Protein AF-A0AAE1JBN9-F1 (afdb_monomer)

Sequence (238 aa):
MAGLIKVILNHGENEHNPLTLSDDQILDQIYTTHVHSDTKFDVAPLFSLVENILNRSTHIADNAVQGHTGSPEHVVDKIPANYSSPLCTLKQISSEMSCKPPGEHIAHKTTLSILNKLSSYNWDAKAVLTLSAFALDYGEFWLLAQLQNQPLEPIANSLAILKRVPKLTKPQALRKHRQALVEINNLIKATLQVIEVIFEVESLSSYDTKDVPALVPALEQIPVDVYWSIITIYVARH

Radius of gyration: 20.33 Å; Cα contacts (8 Å, |Δi|>4): 207; chains: 1; bounding box: 49×62×54 Å

Secondary structure (DSSP, 8-state):
-HHHHHHHHTTS-----GGGS-HHHHHHHHHTT----S-----HHHHHHHHHHHHHHHHHHHHHHHT--PPPP-------TT----HHHHHHHHHHHSSPPP-HHHHHHHHHHHHHHTTTS-HHHHHHHHHHHHHHHHHHHHHHHHHTTSS--HHHHHHHHHTTHHHHHSHHHHHHTHHHHHHHHHHHHHHHHHHHHHHHHHHGGGS-TTT-TTHHHHHHHHHHHHHHHHHHHHHHH-

Organism: NCBI:txid499986

Solvent-accessible surface area (backbone atoms only — not comparable to full-atom values): 13764 Å² total; per-residue (Å²): 113,77,68,59,53,53,56,61,58,60,71,74,61,75,69,58,44,57,91,77,53,52,70,69,62,48,44,61,56,55,54,75,34,56,42,95,53,91,68,82,75,84,46,65,71,56,45,57,52,36,51,55,38,46,57,54,25,44,49,50,50,51,22,67,65,71,73,50,85,78,76,79,81,87,73,84,80,90,68,67,95,81,73,76,77,66,57,70,61,28,52,54,49,40,56,64,69,47,96,66,76,91,52,58,42,50,40,40,53,44,36,55,54,48,44,43,76,36,14,58,48,57,59,56,45,44,38,48,48,52,51,38,28,50,34,55,57,54,28,52,50,39,50,41,55,58,48,71,81,48,100,78,53,76,64,55,54,53,52,26,57,76,71,40,36,68,73,55,66,33,71,70,42,33,64,75,43,38,68,60,53,53,52,42,44,51,50,52,53,51,47,53,52,52,50,50,50,47,46,53,54,59,70,51,68,82,56,64,50,86,83,41,63,72,51,53,66,54,63,70,44,44,63,53,54,33,51,54,45,44,34,49,54,53,57,68,73,110

Structure (mmCIF, N/CA/C/O backbone):
data_AF-A0AAE1JBN9-F1
#
_entry.id   AF-A0AAE1JBN9-F1
#
loop_
_atom_site.group_PDB
_atom_site.id
_atom_site.type_symbol
_atom_site.label_atom_id
_atom_site.label_alt_id
_atom_site.label_comp_id
_atom_site.label_asym_id
_atom_site.label_entity_id
_atom_site.label_seq_id
_atom_site.pdbx_PDB_ins_code
_atom_site.Cartn_x
_atom_site.Cartn_y
_atom_site.Cartn_z
_atom_site.occupancy
_atom_site.B_iso_or_equiv
_atom_site.auth_seq_id
_atom_site.auth_comp_id
_atom_site.auth_asym_id
_atom_site.auth_atom_id
_atom_site.pdbx_PDB_model_num
ATOM 1 N N . MET A 1 1 ? -3.965 43.730 -19.198 1.00 43.97 1 MET A N 1
ATOM 2 C CA . MET A 1 1 ? -3.164 43.119 -18.111 1.00 43.97 1 MET A CA 1
ATOM 3 C C . MET A 1 1 ? -3.905 42.004 -17.370 1.00 43.97 1 MET A C 1
ATOM 5 O O . MET A 1 1 ? -3.334 40.934 -17.252 1.00 43.97 1 MET A O 1
ATOM 9 N N . ALA A 1 2 ? -5.174 42.162 -16.965 1.00 39.69 2 ALA A N 1
ATOM 10 C CA . ALA A 1 2 ? -5.921 41.088 -16.281 1.00 39.69 2 ALA A CA 1
ATOM 11 C C . ALA A 1 2 ? -6.243 39.848 -17.155 1.00 39.69 2 ALA A C 1
ATOM 13 O O . ALA A 1 2 ? -6.294 38.734 -16.646 1.00 39.69 2 ALA A O 1
ATOM 14 N N . GLY A 1 3 ? -6.405 40.012 -18.476 1.00 42.50 3 GLY A N 1
ATOM 15 C CA . GLY A 1 3 ? -6.668 38.891 -19.396 1.00 42.50 3 GLY A CA 1
ATOM 16 C C . GLY A 1 3 ? -5.449 38.010 -19.707 1.00 42.50 3 GLY A C 1
ATOM 17 O O . GLY A 1 3 ? -5.604 36.815 -19.915 1.00 42.50 3 GLY A O 1
ATOM 18 N N . LEU A 1 4 ? -4.234 38.572 -19.671 1.00 38.19 4 LEU A N 1
ATOM 19 C CA . LEU A 1 4 ? -2.982 37.838 -19.923 1.00 38.19 4 LEU A CA 1
ATOM 20 C C . LEU A 1 4 ? -2.547 37.000 -18.714 1.00 38.19 4 LEU A C 1
ATOM 22 O O . LEU A 1 4 ? -2.021 35.908 -18.887 1.00 38.19 4 LEU A O 1
ATOM 26 N N . ILE A 1 5 ? -2.851 37.455 -17.494 1.00 41.88 5 ILE A N 1
ATOM 27 C CA . ILE A 1 5 ? -2.618 36.673 -16.271 1.00 41.88 5 ILE A CA 1
ATOM 28 C C . ILE A 1 5 ? -3.539 35.444 -16.231 1.00 41.88 5 ILE A C 1
ATOM 30 O O . ILE A 1 5 ? -3.114 34.383 -15.794 1.00 41.88 5 ILE A O 1
ATOM 34 N N . LYS A 1 6 ? -4.763 35.539 -16.768 1.00 41.22 6 LYS A N 1
ATOM 35 C CA . LYS A 1 6 ? -5.683 34.395 -16.845 1.00 41.22 6 LYS A CA 1
ATOM 36 C C . LYS A 1 6 ? -5.234 33.337 -17.862 1.00 41.22 6 LYS A C 1
ATOM 38 O O . LYS A 1 6 ? -5.442 32.158 -17.630 1.00 41.22 6 LYS A O 1
ATOM 43 N N . VAL A 1 7 ? -4.567 33.737 -18.948 1.00 36.44 7 VAL A N 1
ATOM 44 C CA . VAL A 1 7 ? -3.997 32.797 -19.935 1.00 36.44 7 VAL A CA 1
ATOM 45 C C . VAL A 1 7 ? -2.721 32.127 -19.407 1.00 36.44 7 VAL A C 1
ATOM 47 O O . VAL A 1 7 ? -2.504 30.952 -19.676 1.00 36.44 7 VAL A O 1
ATOM 50 N N . ILE A 1 8 ? -1.918 32.828 -18.598 1.00 40.56 8 ILE A N 1
ATOM 51 C CA . ILE A 1 8 ? -0.701 32.262 -17.986 1.00 40.56 8 ILE A CA 1
ATOM 52 C C . ILE A 1 8 ? -1.032 31.370 -16.775 1.00 40.56 8 ILE A C 1
ATOM 54 O O . ILE A 1 8 ? -0.364 30.362 -16.572 1.00 40.56 8 ILE A O 1
ATOM 58 N N . LEU A 1 9 ? -2.092 31.669 -16.014 1.00 37.75 9 LEU A N 1
ATOM 59 C CA . LEU A 1 9 ? -2.585 30.778 -14.953 1.00 37.75 9 LEU A CA 1
ATOM 60 C C . LEU A 1 9 ? -3.318 29.546 -15.515 1.00 37.75 9 LEU A C 1
ATOM 62 O O . LEU A 1 9 ? -3.169 28.459 -14.970 1.00 37.75 9 LEU A O 1
ATOM 66 N N . ASN A 1 10 ? -3.999 29.667 -16.661 1.00 35.66 10 ASN A N 1
ATOM 67 C CA . ASN A 1 10 ? -4.661 28.532 -17.319 1.00 35.66 10 ASN A CA 1
ATOM 68 C C . ASN A 1 10 ? -3.704 27.577 -18.064 1.00 35.66 10 ASN A C 1
ATOM 70 O O . ASN A 1 10 ? -4.153 26.560 -18.585 1.00 35.66 10 ASN A O 1
ATOM 74 N N . HIS A 1 11 ? -2.402 27.874 -18.151 1.00 35.97 11 HIS A N 1
ATOM 75 C CA . HIS A 1 11 ? -1.402 26.957 -18.723 1.00 35.97 11 HIS A CA 1
ATOM 76 C C . HIS A 1 11 ? -0.686 26.087 -17.676 1.00 35.97 11 HIS A C 1
ATOM 78 O O . HIS A 1 11 ? 0.142 25.260 -18.049 1.00 35.97 11 HIS A O 1
ATOM 84 N N . GLY A 1 12 ? -1.035 26.220 -16.390 1.00 38.94 12 GLY A N 1
ATOM 85 C CA . GLY A 1 12 ? -0.574 25.343 -15.304 1.00 38.94 12 GLY A CA 1
ATOM 86 C C . GLY A 1 12 ? -1.645 24.401 -14.736 1.00 38.94 12 GLY A C 1
ATOM 87 O O . GLY A 1 12 ? -1.342 23.628 -13.833 1.00 38.94 12 GLY A O 1
ATOM 88 N N . GLU A 1 13 ? -2.877 24.455 -15.252 1.00 41.09 13 GLU A N 1
ATOM 89 C CA . GLU A 1 13 ? -4.052 23.713 -14.759 1.00 41.09 13 GLU A CA 1
ATOM 90 C C . GLU A 1 13 ? -4.594 22.710 -15.792 1.00 41.09 13 GLU A C 1
ATOM 92 O O . GLU A 1 13 ? -5.795 22.475 -15.884 1.00 41.09 13 GLU A O 1
ATOM 97 N N . ASN A 1 14 ? -3.720 22.053 -16.560 1.00 44.81 14 ASN A N 1
ATOM 98 C CA . ASN A 1 14 ? -4.064 20.690 -16.964 1.00 44.81 14 ASN A CA 1
ATOM 99 C C . ASN A 1 14 ? -3.829 19.824 -15.727 1.00 44.81 14 ASN A C 1
ATOM 101 O O . ASN A 1 14 ? -2.755 19.262 -15.555 1.00 44.81 14 ASN A O 1
ATOM 105 N N . GLU A 1 15 ? -4.801 19.786 -14.818 1.00 55.47 15 GLU A N 1
ATOM 106 C CA . GLU A 1 15 ? -4.853 18.817 -13.725 1.00 55.47 15 GLU A CA 1
ATOM 107 C C . GLU A 1 15 ? -4.732 17.417 -14.342 1.00 55.47 15 GLU A C 1
ATOM 109 O O . GLU A 1 15 ? -5.646 16.951 -15.020 1.00 55.47 15 GLU A O 1
ATOM 114 N N . HIS A 1 16 ? -3.568 16.774 -14.207 1.00 70.56 16 HIS A N 1
ATOM 115 C CA . HIS A 1 16 ? -3.315 15.473 -14.827 1.00 70.56 16 HIS A CA 1
ATOM 116 C C . HIS A 1 16 ? -4.165 14.423 -14.114 1.00 70.56 16 HIS A C 1
ATOM 118 O O . HIS A 1 16 ? -3.765 13.868 -13.092 1.00 70.56 16 HIS A O 1
ATOM 124 N N . ASN A 1 17 ? -5.372 14.192 -14.635 1.00 86.75 17 ASN A N 1
ATOM 125 C CA . ASN A 1 17 ? -6.174 13.046 -14.258 1.00 86.75 17 ASN A CA 1
ATOM 126 C C . ASN A 1 17 ? -5.411 11.790 -14.719 1.00 86.75 17 ASN A C 1
ATOM 128 O O . ASN A 1 17 ? -5.314 11.561 -15.930 1.00 86.75 17 ASN A O 1
ATOM 132 N N . PRO A 1 18 ? -4.887 10.971 -13.790 1.00 89.06 18 PRO A N 1
ATOM 133 C CA . PRO A 1 18 ? -4.091 9.799 -14.122 1.00 89.06 18 PRO A CA 1
ATOM 134 C C . PRO A 1 18 ? -4.859 8.800 -14.992 1.00 89.06 18 PRO A C 1
ATOM 136 O O . PRO A 1 18 ? -4.247 8.103 -15.786 1.00 89.06 18 PRO A O 1
ATOM 139 N N . LEU A 1 19 ? -6.194 8.782 -14.908 1.00 90.25 19 LEU A N 1
ATOM 140 C CA . LEU A 1 19 ? -7.067 7.895 -15.684 1.00 90.25 19 LEU A CA 1
ATOM 141 C C . LEU A 1 19 ? -7.147 8.258 -17.176 1.00 90.25 19 LEU A C 1
ATOM 143 O O . LEU A 1 19 ? -7.739 7.520 -17.956 1.00 90.25 19 LEU A O 1
ATOM 147 N N . THR A 1 20 ? -6.610 9.416 -17.566 1.00 91.56 20 THR A N 1
ATOM 148 C CA . THR A 1 20 ? -6.592 9.884 -18.963 1.00 91.56 20 THR A CA 1
ATOM 149 C C . THR A 1 20 ? -5.236 9.701 -19.639 1.00 91.56 20 THR A C 1
ATOM 151 O O . THR A 1 20 ? -5.114 9.966 -20.833 1.00 91.56 20 THR A O 1
ATOM 154 N N . LEU A 1 21 ? -4.225 9.265 -18.884 1.00 91.38 21 LEU A N 1
ATOM 155 C CA . LEU A 1 21 ? -2.875 9.044 -19.382 1.00 91.38 21 LEU A CA 1
ATOM 156 C C . LEU A 1 21 ? -2.744 7.617 -19.918 1.00 91.38 21 LEU A C 1
ATOM 158 O O . LEU A 1 21 ? -3.266 6.674 -19.329 1.00 91.38 21 LEU A O 1
ATOM 162 N N . SER A 1 22 ? -2.027 7.471 -21.028 1.00 93.44 22 SER A N 1
ATOM 163 C CA . SER A 1 22 ? -1.530 6.167 -21.481 1.00 93.44 22 SER A CA 1
ATOM 164 C C . SER A 1 22 ? -0.366 5.691 -20.612 1.00 93.44 22 SER A C 1
ATOM 166 O O . SER A 1 22 ? 0.308 6.507 -19.977 1.00 93.44 22 SER A O 1
ATOM 168 N N . ASP A 1 23 ? -0.098 4.386 -20.632 1.00 92.81 23 ASP A N 1
ATOM 169 C CA . ASP A 1 23 ? 1.028 3.786 -19.911 1.00 92.81 23 ASP A CA 1
ATOM 170 C C . ASP A 1 23 ? 2.361 4.443 -20.300 1.00 92.81 23 ASP A C 1
ATOM 172 O O . ASP A 1 23 ? 3.121 4.807 -19.410 1.00 92.81 23 ASP A O 1
ATOM 176 N N . ASP A 1 24 ? 2.589 4.745 -21.584 1.00 93.44 24 ASP A N 1
ATOM 177 C CA . ASP A 1 24 ? 3.790 5.459 -22.053 1.00 93.44 24 ASP A CA 1
ATOM 178 C C . ASP A 1 24 ? 3.928 6.857 -21.419 1.00 93.44 24 ASP A C 1
ATOM 180 O O . ASP A 1 24 ? 5.000 7.255 -20.966 1.00 93.44 24 ASP A O 1
ATOM 184 N N . GLN A 1 25 ? 2.825 7.610 -21.325 1.00 94.06 25 GLN A N 1
ATOM 185 C CA . GLN A 1 25 ? 2.828 8.942 -20.707 1.00 94.06 25 GLN A CA 1
ATOM 186 C C . GLN A 1 25 ? 3.046 8.884 -19.194 1.00 94.06 25 GLN A C 1
ATOM 188 O O . GLN A 1 25 ? 3.629 9.806 -18.618 1.00 94.06 25 GLN A O 1
ATOM 193 N N . ILE A 1 26 ? 2.542 7.837 -18.537 1.00 94.69 26 ILE A N 1
ATOM 194 C CA . ILE A 1 26 ? 2.803 7.578 -17.119 1.00 94.69 26 ILE A CA 1
ATOM 195 C C . ILE A 1 26 ? 4.279 7.244 -16.941 1.00 94.69 26 ILE A C 1
ATOM 197 O O . ILE A 1 26 ? 4.933 7.830 -16.079 1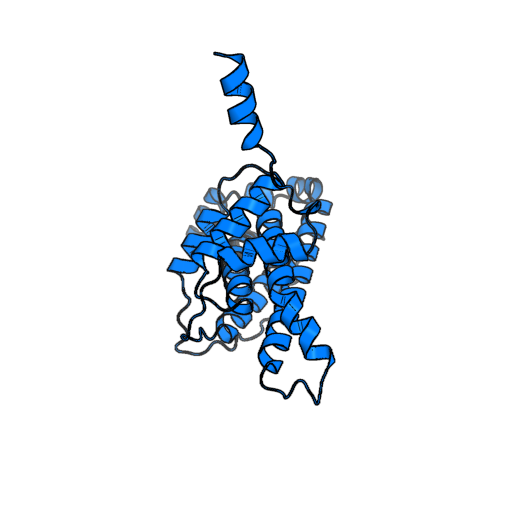.00 94.69 26 ILE A O 1
ATOM 201 N N . LEU A 1 27 ? 4.797 6.348 -17.779 1.00 94.25 27 LEU A N 1
ATOM 202 C CA . LEU A 1 27 ? 6.166 5.863 -17.754 1.00 94.25 27 LEU A CA 1
ATOM 203 C C . LEU A 1 27 ? 7.166 7.020 -17.874 1.00 94.25 27 LEU A C 1
ATOM 205 O O . LEU A 1 27 ? 8.043 7.166 -17.018 1.00 94.25 27 LEU A O 1
ATOM 209 N N . ASP A 1 28 ? 6.960 7.905 -18.852 1.00 93.00 28 ASP A N 1
ATOM 210 C CA . ASP A 1 28 ? 7.754 9.122 -19.039 1.00 93.00 28 ASP A CA 1
ATOM 211 C C . ASP A 1 28 ? 7.800 9.978 -17.767 1.00 93.00 28 ASP A C 1
ATOM 213 O O . ASP A 1 28 ? 8.864 10.447 -17.361 1.00 93.00 28 ASP A O 1
ATOM 217 N N . GLN A 1 29 ? 6.659 10.162 -17.096 1.00 93.31 29 GLN A N 1
ATOM 218 C CA . GLN A 1 29 ? 6.587 10.975 -15.883 1.00 93.31 29 GLN A CA 1
ATOM 219 C C . GLN A 1 29 ? 7.281 10.305 -14.698 1.00 93.31 29 GLN A C 1
ATOM 221 O O . GLN A 1 29 ? 8.057 10.955 -13.992 1.00 93.31 29 GLN A O 1
ATOM 226 N N . ILE A 1 30 ? 7.032 9.017 -14.461 1.00 95.00 30 ILE A N 1
ATOM 227 C CA . ILE A 1 30 ? 7.566 8.329 -13.282 1.00 95.00 30 ILE A CA 1
ATOM 228 C C . ILE A 1 30 ? 9.069 8.066 -13.399 1.00 95.00 30 ILE A C 1
ATOM 230 O O . ILE A 1 30 ? 9.761 8.120 -12.380 1.00 95.00 30 ILE A O 1
ATOM 234 N N . TYR A 1 31 ? 9.615 7.878 -14.606 1.00 92.44 31 TYR A N 1
ATOM 235 C CA . TYR A 1 31 ? 11.063 7.736 -14.782 1.00 92.44 31 TYR A CA 1
ATOM 236 C C . TYR A 1 31 ? 11.834 9.002 -14.410 1.00 92.44 31 TYR A C 1
ATOM 238 O O . TYR A 1 31 ? 12.948 8.887 -13.903 1.00 92.44 31 TYR A O 1
ATOM 246 N N . THR A 1 32 ? 11.240 10.197 -14.542 1.00 92.06 32 THR A N 1
ATOM 247 C CA . THR A 1 32 ? 11.886 11.437 -14.062 1.00 92.06 32 THR A CA 1
ATOM 248 C C . THR A 1 32 ? 12.131 11.445 -12.552 1.00 92.06 32 THR A C 1
ATOM 250 O O . THR A 1 32 ? 12.989 12.182 -12.069 1.00 92.06 32 THR A O 1
ATOM 253 N N . THR A 1 33 ? 11.397 10.618 -11.802 1.00 91.25 33 THR A N 1
ATOM 254 C CA . THR A 1 33 ? 11.531 10.498 -10.346 1.00 91.25 33 THR A CA 1
ATOM 255 C C . THR A 1 33 ? 12.546 9.438 -9.922 1.00 91.25 33 THR A C 1
ATOM 257 O O . THR A 1 33 ? 12.903 9.379 -8.748 1.00 91.25 33 THR A O 1
ATOM 260 N N . HIS A 1 34 ? 13.005 8.579 -10.836 1.00 91.81 34 HIS A N 1
ATOM 261 C CA . HIS A 1 34 ? 13.836 7.432 -10.494 1.00 91.81 34 HIS A CA 1
ATOM 262 C C . HIS A 1 34 ? 15.330 7.744 -10.632 1.00 91.81 34 HIS A C 1
ATOM 264 O O . HIS A 1 34 ? 15.789 8.282 -11.637 1.00 91.81 34 HIS A O 1
ATOM 270 N N . VAL A 1 35 ? 16.106 7.359 -9.618 1.00 89.50 35 VAL A N 1
ATOM 271 C CA . VAL A 1 35 ? 17.567 7.446 -9.611 1.00 89.50 35 VAL A CA 1
ATOM 272 C C . VAL A 1 35 ? 18.123 6.033 -9.507 1.00 89.50 35 VAL A C 1
ATOM 274 O O . VAL A 1 35 ? 17.783 5.295 -8.583 1.00 89.50 35 VAL A O 1
ATOM 277 N N . HIS A 1 36 ? 18.998 5.669 -10.445 1.00 78.06 36 HIS A N 1
ATOM 278 C CA . HIS A 1 36 ? 19.679 4.379 -10.422 1.00 78.06 36 HIS A CA 1
ATOM 279 C C . HIS A 1 36 ? 20.555 4.314 -9.171 1.00 78.06 36 HIS A C 1
ATOM 281 O O . HIS A 1 36 ? 21.391 5.192 -8.945 1.00 78.06 36 HIS A O 1
ATOM 287 N N . SER A 1 37 ? 20.332 3.302 -8.339 1.00 73.06 37 SER A N 1
ATOM 288 C CA . SER A 1 37 ? 21.062 3.114 -7.092 1.00 73.06 37 SER A CA 1
ATOM 289 C C . SER A 1 37 ? 21.704 1.738 -7.063 1.00 73.06 37 SER A C 1
ATOM 291 O O . SER A 1 37 ? 21.044 0.735 -7.316 1.00 73.06 37 SER A O 1
ATOM 293 N N . ASP A 1 38 ? 22.982 1.692 -6.694 1.00 65.88 38 ASP A N 1
ATOM 294 C CA . ASP A 1 38 ? 23.717 0.435 -6.527 1.00 65.88 38 ASP A CA 1
ATOM 295 C C . ASP A 1 38 ? 23.406 -0.250 -5.182 1.00 65.88 38 ASP A C 1
ATOM 297 O O . ASP A 1 38 ? 23.757 -1.412 -4.959 1.00 65.88 38 ASP A O 1
ATOM 301 N N . THR A 1 39 ? 22.746 0.455 -4.253 1.00 65.94 39 THR A N 1
ATOM 302 C CA . THR A 1 39 ? 22.361 -0.100 -2.951 1.00 65.94 39 THR A CA 1
ATOM 303 C C . THR A 1 39 ? 21.078 -0.917 -3.053 1.00 65.94 39 THR A C 1
ATOM 305 O O . THR A 1 39 ? 19.987 -0.368 -3.177 1.00 65.94 39 THR A O 1
ATOM 308 N N . LYS A 1 40 ? 21.202 -2.243 -2.922 1.00 74.81 40 LYS A N 1
ATOM 309 C CA . LYS A 1 40 ? 20.059 -3.160 -2.851 1.00 74.81 40 LYS A CA 1
ATOM 310 C C . LYS A 1 40 ? 19.446 -3.150 -1.449 1.00 74.81 40 LYS A C 1
ATOM 312 O O . LYS A 1 40 ? 20.062 -3.610 -0.490 1.00 74.81 40 LYS A O 1
ATOM 317 N N . PHE A 1 41 ? 18.231 -2.625 -1.338 1.00 86.69 41 PHE A N 1
ATOM 318 C CA . PHE A 1 41 ? 17.396 -2.777 -0.150 1.00 86.69 41 PHE A CA 1
ATOM 319 C C . PHE A 1 41 ? 16.686 -4.134 -0.214 1.00 86.69 41 PHE A C 1
ATOM 321 O O . PHE A 1 41 ? 15.861 -4.344 -1.098 1.00 86.69 41 PHE A O 1
ATOM 328 N N . ASP A 1 42 ? 17.009 -5.051 0.702 1.00 88.31 42 ASP A N 1
ATOM 329 C CA . ASP A 1 42 ? 16.299 -6.331 0.805 1.00 88.31 42 ASP A CA 1
ATOM 330 C C . ASP A 1 42 ? 14.900 -6.108 1.391 1.00 88.31 42 ASP A C 1
ATOM 332 O O . ASP A 1 42 ? 14.723 -5.878 2.593 1.00 88.31 42 ASP A O 1
ATOM 336 N N . VAL A 1 43 ? 13.903 -6.131 0.510 1.00 90.06 43 VAL A N 1
ATOM 337 C CA . VAL A 1 43 ? 12.514 -5.827 0.846 1.00 90.06 43 VAL A CA 1
ATOM 338 C C . VAL A 1 43 ? 11.704 -7.062 1.258 1.00 90.06 43 VAL A C 1
ATOM 340 O O . VAL A 1 43 ? 10.623 -6.914 1.831 1.00 90.06 43 VAL A O 1
ATOM 343 N N . ALA A 1 44 ? 12.238 -8.276 1.083 1.00 91.12 44 ALA A N 1
ATOM 344 C CA . ALA A 1 44 ? 11.515 -9.521 1.356 1.00 91.12 44 ALA A CA 1
ATOM 345 C C . ALA A 1 44 ? 11.021 -9.646 2.816 1.00 91.12 44 ALA A C 1
ATOM 347 O O . ALA A 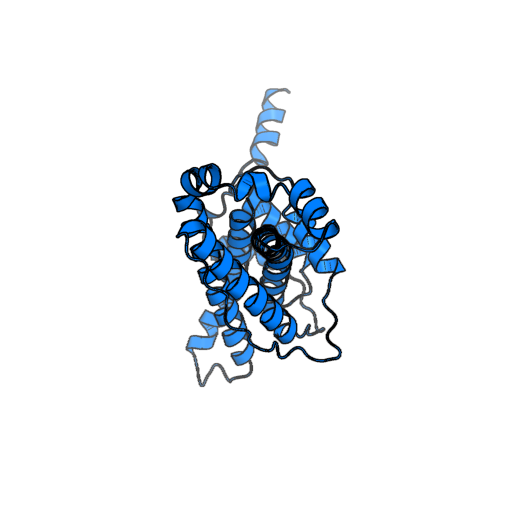1 44 ? 9.844 -9.968 3.032 1.00 91.12 44 ALA A O 1
ATOM 348 N N . PRO A 1 45 ? 11.846 -9.338 3.846 1.00 92.25 45 PRO A N 1
ATOM 349 C CA . PRO A 1 45 ? 11.386 -9.414 5.232 1.00 92.25 45 PRO A CA 1
ATOM 350 C C . PRO A 1 45 ? 10.298 -8.382 5.547 1.00 92.25 45 PRO A C 1
ATOM 352 O O . PRO A 1 45 ? 9.403 -8.654 6.347 1.00 92.25 45 PRO A O 1
ATOM 355 N N . LEU A 1 46 ? 10.356 -7.204 4.909 1.00 93.38 46 LEU A N 1
ATOM 356 C CA . LEU A 1 46 ? 9.324 -6.178 5.054 1.00 93.38 46 LEU A CA 1
ATOM 357 C C . LEU A 1 46 ? 8.008 -6.654 4.444 1.00 93.38 46 LEU A C 1
ATOM 359 O O . LEU A 1 46 ? 6.966 -6.541 5.082 1.00 93.38 46 LEU A O 1
ATOM 363 N N . PHE A 1 47 ? 8.061 -7.210 3.234 1.00 93.69 47 PHE A N 1
ATOM 364 C CA . PHE A 1 47 ? 6.874 -7.697 2.542 1.00 93.69 47 PHE A CA 1
ATOM 365 C C . PHE A 1 47 ? 6.159 -8.791 3.345 1.00 93.69 47 PHE A C 1
ATOM 367 O O . PHE A 1 47 ? 4.956 -8.693 3.570 1.00 93.69 47 PHE A O 1
ATOM 374 N N . SER A 1 48 ? 6.915 -9.737 3.912 1.00 92.50 48 SER A N 1
ATOM 375 C CA . SER A 1 48 ? 6.370 -10.795 4.781 1.00 92.50 48 SER A CA 1
ATOM 376 C C . SER A 1 48 ? 5.632 -10.235 6.009 1.00 92.50 48 SER A C 1
ATOM 378 O O . SER A 1 48 ? 4.600 -10.757 6.430 1.00 92.50 48 SER A O 1
ATOM 380 N N . LEU A 1 49 ? 6.138 -9.156 6.618 1.00 92.62 49 LEU A N 1
ATOM 381 C CA . LEU A 1 49 ? 5.456 -8.482 7.732 1.00 92.62 49 LEU A CA 1
ATOM 382 C C . LEU A 1 49 ? 4.144 -7.834 7.284 1.00 92.62 49 LEU A C 1
ATOM 384 O O . LEU A 1 49 ? 3.127 -7.939 7.970 1.00 92.62 49 LEU A O 1
ATOM 388 N N . VAL A 1 50 ? 4.178 -7.154 6.140 1.00 94.75 50 VAL A N 1
ATOM 389 C CA . VAL A 1 50 ? 3.026 -6.443 5.582 1.00 94.75 50 VAL A CA 1
ATOM 390 C C . VAL A 1 50 ? 1.916 -7.404 5.195 1.00 94.75 50 VAL A C 1
ATOM 392 O O . VAL A 1 50 ? 0.764 -7.165 5.554 1.00 94.75 50 VAL A O 1
ATOM 395 N N . GLU A 1 51 ? 2.258 -8.504 4.533 1.00 94.62 51 GLU A N 1
ATOM 396 C CA . GLU A 1 51 ? 1.325 -9.570 4.186 1.00 94.62 51 GLU A CA 1
ATOM 397 C C . GLU A 1 51 ? 0.601 -10.097 5.434 1.00 94.62 51 GLU A C 1
ATOM 399 O O . GLU A 1 51 ? -0.631 -10.120 5.481 1.00 94.62 51 GLU A O 1
ATOM 404 N N . ASN A 1 52 ? 1.348 -10.429 6.493 1.00 92.31 52 ASN A N 1
ATOM 405 C CA . ASN A 1 52 ? 0.770 -10.904 7.752 1.00 92.31 52 ASN A CA 1
ATOM 406 C C . ASN A 1 52 ? -0.186 -9.879 8.383 1.00 92.31 52 ASN A C 1
ATOM 408 O O . ASN A 1 52 ? -1.273 -10.242 8.848 1.00 92.31 52 ASN A O 1
ATOM 412 N N . ILE A 1 53 ? 0.189 -8.595 8.385 1.00 95.19 53 ILE A N 1
ATOM 413 C CA . ILE A 1 53 ? -0.661 -7.516 8.901 1.00 95.19 53 ILE A CA 1
ATOM 414 C C . ILE A 1 53 ? -1.945 -7.410 8.075 1.00 95.19 53 ILE A C 1
ATOM 416 O O . ILE A 1 53 ? -3.037 -7.409 8.648 1.00 95.19 53 ILE A O 1
ATOM 420 N N . LEU A 1 54 ? -1.846 -7.326 6.748 1.00 96.44 54 LEU A N 1
ATOM 421 C CA . LEU A 1 54 ? -2.997 -7.094 5.875 1.00 96.44 54 LEU A CA 1
ATOM 422 C C . LEU A 1 54 ? -3.944 -8.297 5.830 1.00 96.44 54 LEU A C 1
ATOM 424 O O . LEU A 1 54 ? -5.158 -8.104 5.915 1.00 96.44 54 LEU A O 1
ATOM 428 N N . ASN A 1 55 ? -3.427 -9.526 5.804 1.00 94.62 55 ASN A N 1
ATOM 429 C CA . ASN A 1 55 ? -4.249 -10.738 5.839 1.00 94.62 55 ASN A CA 1
ATOM 430 C C . ASN A 1 55 ? -5.071 -10.827 7.133 1.00 94.62 55 ASN A C 1
ATOM 432 O O . ASN A 1 55 ? -6.285 -11.037 7.095 1.00 94.62 55 ASN A O 1
ATOM 436 N N . ARG A 1 56 ? -4.450 -10.580 8.295 1.00 92.69 56 ARG A N 1
ATOM 437 C CA . ARG A 1 56 ? -5.170 -10.569 9.582 1.00 92.69 56 ARG A CA 1
ATOM 438 C C . ARG A 1 56 ? -6.164 -9.415 9.671 1.00 92.69 56 ARG A C 1
ATOM 440 O O . ARG A 1 56 ? -7.293 -9.607 10.115 1.00 92.69 56 ARG A O 1
ATOM 447 N N . SER A 1 57 ? -5.761 -8.225 9.236 1.00 94.88 57 SER A N 1
ATOM 448 C CA . SER A 1 57 ? -6.581 -7.015 9.357 1.00 94.88 57 SER A CA 1
ATOM 449 C C . SER A 1 57 ? -7.808 -7.063 8.451 1.00 94.88 57 SER A C 1
ATOM 451 O O . SER A 1 57 ? -8.909 -6.761 8.905 1.00 94.88 57 SER A O 1
ATOM 453 N N . THR A 1 58 ? -7.651 -7.524 7.206 1.00 95.06 58 THR A N 1
ATOM 454 C CA . THR A 1 58 ? -8.783 -7.716 6.287 1.00 95.06 58 THR A CA 1
ATOM 455 C C . THR A 1 58 ? -9.733 -8.807 6.781 1.00 95.06 58 THR A C 1
ATOM 457 O O . THR A 1 58 ? -10.945 -8.636 6.687 1.00 95.06 58 THR A O 1
ATOM 460 N N . HIS A 1 59 ? -9.225 -9.875 7.405 1.00 93.19 59 HIS A N 1
ATOM 461 C CA . HIS A 1 59 ? -10.067 -10.886 8.051 1.00 93.19 59 HIS A CA 1
ATOM 462 C C . HIS A 1 59 ? -10.876 -10.315 9.232 1.00 93.19 59 HIS A C 1
ATOM 464 O O . HIS A 1 59 ? -12.076 -10.568 9.341 1.00 93.19 59 HIS A O 1
ATOM 470 N N . ILE A 1 60 ? -10.257 -9.503 10.101 1.00 92.50 60 ILE A N 1
ATOM 471 C CA . ILE A 1 60 ? -10.971 -8.805 11.189 1.00 92.50 60 ILE A CA 1
ATOM 472 C C . ILE A 1 60 ? -12.060 -7.891 10.611 1.00 92.50 60 ILE A C 1
ATOM 474 O O . ILE A 1 60 ? -13.188 -7.874 11.107 1.00 92.50 60 ILE A O 1
ATOM 478 N N . ALA A 1 61 ? -11.732 -7.155 9.552 1.00 92.81 61 ALA A N 1
ATOM 479 C CA . ALA A 1 61 ? -12.646 -6.250 8.877 1.00 92.81 61 ALA A CA 1
ATOM 480 C C . ALA A 1 61 ? -13.854 -6.980 8.265 1.00 92.81 61 ALA A C 1
ATOM 482 O O . ALA A 1 61 ? -14.999 -6.579 8.486 1.00 92.81 61 ALA A O 1
ATOM 483 N N . ASP A 1 62 ? -13.616 -8.085 7.555 1.00 92.38 62 ASP A N 1
ATOM 484 C CA . ASP A 1 62 ? -14.666 -8.923 6.971 1.00 92.38 62 ASP A CA 1
ATOM 485 C C . ASP A 1 62 ? -15.594 -9.485 8.057 1.00 92.38 62 ASP A C 1
ATOM 487 O O . ASP A 1 62 ? -16.820 -9.420 7.935 1.00 92.38 62 ASP A O 1
ATOM 491 N N . ASN A 1 63 ? -15.021 -9.953 9.166 1.00 90.19 63 ASN A N 1
ATOM 492 C CA . ASN A 1 63 ? -15.765 -10.457 10.317 1.00 90.19 63 ASN A CA 1
ATOM 493 C C . ASN A 1 63 ? -16.638 -9.381 10.966 1.00 90.19 63 ASN A C 1
ATOM 495 O O . ASN A 1 63 ? -17.820 -9.621 11.230 1.00 90.19 63 ASN A O 1
ATOM 499 N N . ALA A 1 64 ? -16.104 -8.170 11.142 1.00 88.94 64 ALA A N 1
ATOM 500 C CA . ALA A 1 64 ? -16.867 -7.035 11.650 1.00 88.94 64 ALA A CA 1
ATOM 501 C C . ALA A 1 64 ? -18.058 -6.685 10.738 1.00 88.94 64 ALA A C 1
ATOM 503 O O . ALA A 1 64 ? -19.145 -6.368 11.226 1.00 88.94 64 ALA A O 1
ATOM 504 N N . VAL A 1 65 ? -17.883 -6.776 9.416 1.00 88.50 65 VAL A N 1
ATOM 505 C CA . VAL A 1 65 ? -18.939 -6.490 8.433 1.00 88.50 65 VAL A CA 1
ATOM 506 C C . VAL A 1 65 ? -19.995 -7.599 8.361 1.00 88.50 65 VAL A C 1
ATOM 508 O O . VAL A 1 65 ? -21.184 -7.309 8.194 1.00 88.50 65 VAL A O 1
ATOM 511 N N . GLN A 1 66 ? -19.586 -8.862 8.465 1.00 84.12 66 GLN A N 1
ATOM 512 C CA . GLN A 1 66 ? -20.479 -10.019 8.354 1.00 84.12 66 GLN A CA 1
ATOM 513 C C . GLN A 1 66 ? -21.150 -10.402 9.683 1.00 84.12 66 GLN A C 1
ATOM 515 O O . GLN A 1 66 ? -22.158 -11.104 9.670 1.00 84.12 66 GLN A O 1
ATOM 520 N N . GLY A 1 67 ? -20.635 -9.917 10.817 1.00 73.75 67 GLY A N 1
ATOM 521 C CA . GLY A 1 67 ? -21.116 -10.275 12.153 1.00 73.75 67 GLY A CA 1
ATOM 522 C C . GLY A 1 67 ? -20.587 -11.621 12.661 1.00 73.75 67 GLY A C 1
ATOM 523 O O . GLY A 1 67 ? -21.158 -12.177 13.597 1.00 73.75 67 GLY A O 1
ATOM 524 N N . HIS A 1 68 ? -19.519 -12.147 12.057 1.00 74.50 68 HIS A N 1
ATOM 525 C CA . HIS A 1 68 ? -18.845 -13.363 12.508 1.00 74.50 68 HIS A CA 1
ATOM 526 C C . HIS A 1 68 ? -17.759 -13.018 13.537 1.00 74.50 68 HIS A C 1
ATOM 528 O O . HIS A 1 68 ? -17.074 -12.009 13.413 1.00 74.50 68 HIS A O 1
ATOM 534 N N . THR A 1 69 ? -17.571 -13.861 14.554 1.00 57.97 69 THR A N 1
ATOM 535 C CA . THR A 1 69 ? -16.534 -13.692 15.593 1.00 57.97 69 THR A CA 1
ATOM 536 C C . THR A 1 69 ? -15.425 -14.737 15.460 1.00 57.97 69 THR A C 1
ATOM 538 O O . THR A 1 69 ? -14.971 -15.299 16.456 1.00 57.97 69 THR A O 1
ATOM 541 N N . GLY A 1 70 ? -15.019 -15.054 14.229 1.00 56.25 70 GLY A N 1
ATOM 542 C CA . GLY A 1 70 ? -13.892 -15.954 13.988 1.00 56.25 70 GLY A CA 1
ATOM 543 C C . GLY A 1 70 ? -12.578 -15.283 14.383 1.00 56.25 70 GLY A C 1
ATOM 544 O O . GLY A 1 70 ? -12.259 -14.199 13.893 1.00 56.25 70 GLY A O 1
ATOM 545 N N . SER A 1 71 ? -11.804 -15.910 15.267 1.00 54.09 71 SER A N 1
ATOM 546 C CA . SER A 1 71 ? -10.409 -15.512 15.468 1.00 54.09 71 SER A CA 1
ATOM 547 C C . SER A 1 71 ? -9.587 -16.044 14.294 1.00 54.09 71 SER A C 1
ATOM 549 O O . SER A 1 71 ? -9.747 -17.220 13.965 1.00 54.09 71 SER A O 1
ATOM 551 N N . PRO A 1 72 ? -8.718 -15.238 13.658 1.00 56.53 72 PRO A N 1
ATOM 552 C CA . PRO A 1 72 ? -7.755 -15.779 12.706 1.00 56.53 72 PRO A CA 1
ATOM 553 C C . PRO A 1 72 ? -6.871 -16.826 13.403 1.00 56.53 72 PRO A C 1
ATOM 555 O O . PRO A 1 72 ? -6.557 -16.686 14.591 1.00 56.53 72 PRO A O 1
ATOM 558 N N . GLU A 1 73 ? -6.497 -17.882 12.676 1.00 52.91 73 GLU A N 1
ATOM 559 C CA . GLU A 1 73 ? -5.549 -18.883 13.167 1.00 52.91 73 GLU A CA 1
ATOM 560 C C . GLU A 1 73 ? -4.197 -18.233 13.491 1.00 52.91 73 GLU A C 1
ATOM 562 O O . GLU A 1 73 ? -3.712 -17.334 12.797 1.00 52.91 73 GLU A O 1
ATOM 567 N N . HIS A 1 74 ? -3.588 -18.689 14.584 1.00 53.28 74 HIS A N 1
ATOM 568 C CA . HIS A 1 74 ? -2.338 -18.151 15.103 1.00 53.28 74 HIS A CA 1
ATOM 569 C C . HIS A 1 74 ? -1.157 -18.725 14.305 1.00 53.28 74 HIS A C 1
ATOM 571 O O . HIS A 1 74 ? -0.545 -19.716 14.697 1.00 53.28 74 HIS A O 1
ATOM 577 N N . VAL A 1 75 ? -0.836 -18.123 13.159 1.00 56.62 75 VAL A N 1
ATOM 578 C CA . VAL A 1 75 ? 0.394 -18.455 12.423 1.00 56.62 75 VAL A CA 1
ATOM 579 C C . VAL A 1 75 ? 1.579 -17.770 13.106 1.00 56.62 75 VAL A C 1
ATOM 581 O O . VAL A 1 75 ? 1.515 -16.589 13.438 1.00 56.62 75 VAL A O 1
ATOM 584 N N . VAL A 1 76 ? 2.653 -18.517 13.364 1.00 55.97 76 VAL A N 1
ATOM 585 C CA . VAL A 1 76 ? 3.902 -17.959 13.899 1.00 55.97 76 VAL A CA 1
ATOM 586 C C . VAL A 1 76 ? 4.639 -17.247 12.769 1.00 55.97 76 VAL A C 1
ATOM 588 O O . VAL A 1 76 ? 5.087 -17.887 11.817 1.00 55.97 76 VAL A O 1
ATOM 591 N N . ASP A 1 77 ? 4.774 -15.929 12.894 1.00 63.41 77 ASP A N 1
ATOM 592 C CA . ASP A 1 77 ? 5.448 -15.093 11.906 1.00 63.41 77 ASP A CA 1
ATOM 593 C C . ASP A 1 77 ? 6.959 -15.402 11.911 1.00 63.41 77 ASP A C 1
ATOM 595 O O . ASP A 1 77 ? 7.645 -15.257 12.926 1.00 63.41 77 ASP A O 1
ATOM 599 N N . LYS A 1 78 ? 7.498 -15.854 10.772 1.00 64.31 78 LYS A N 1
ATOM 600 C CA . LYS A 1 78 ? 8.939 -16.094 10.594 1.00 64.31 78 LYS A CA 1
ATOM 601 C C . LYS A 1 78 ? 9.640 -14.777 10.256 1.00 64.31 78 LYS A C 1
ATOM 603 O O . LYS A 1 78 ? 9.921 -14.502 9.096 1.00 64.31 78 LYS A O 1
ATOM 608 N N . ILE A 1 79 ? 9.911 -13.954 11.264 1.00 69.25 79 ILE A N 1
ATOM 609 C CA . ILE A 1 79 ? 10.645 -12.693 11.082 1.00 69.25 79 ILE A CA 1
ATOM 610 C C . ILE A 1 79 ? 12.127 -12.922 11.422 1.00 69.25 79 ILE A C 1
ATOM 612 O O . ILE A 1 79 ? 12.420 -13.540 12.450 1.00 69.25 79 ILE A O 1
ATOM 616 N N . PRO A 1 80 ? 13.087 -12.429 10.616 1.00 68.25 80 PRO A N 1
ATOM 617 C CA . PRO A 1 80 ? 14.502 -12.497 10.967 1.00 68.25 80 PRO A CA 1
ATOM 618 C C . PRO A 1 80 ? 14.790 -11.749 12.278 1.00 68.25 80 PRO A C 1
ATOM 620 O O . PRO A 1 80 ? 14.399 -10.594 12.435 1.00 68.25 80 PRO A O 1
ATOM 623 N N . ALA A 1 81 ? 15.538 -12.370 13.196 1.00 68.44 81 ALA A N 1
ATOM 624 C CA . ALA A 1 81 ? 15.804 -11.838 14.541 1.00 68.44 81 ALA A CA 1
ATOM 625 C C . ALA A 1 81 ? 16.505 -10.458 14.577 1.00 68.44 81 ALA A C 1
ATOM 627 O O . ALA A 1 81 ? 16.451 -9.781 15.598 1.00 68.44 81 ALA A O 1
ATOM 628 N N . ASN A 1 82 ? 17.129 -10.031 13.471 1.00 75.94 82 ASN A N 1
ATOM 629 C CA . ASN A 1 82 ? 17.867 -8.765 13.351 1.00 75.94 82 ASN A CA 1
ATOM 630 C C . ASN A 1 82 ? 17.260 -7.798 12.317 1.00 75.94 82 ASN A C 1
ATOM 632 O O . ASN A 1 82 ? 17.938 -6.873 11.867 1.00 75.94 82 ASN A O 1
ATOM 636 N N . TYR A 1 83 ? 16.013 -8.013 11.893 1.00 82.25 83 TYR A N 1
ATOM 637 C CA . TYR A 1 83 ? 15.376 -7.123 10.928 1.00 82.25 83 TYR A CA 1
ATOM 638 C C . TYR A 1 83 ? 15.076 -5.748 11.547 1.00 82.25 83 TYR A C 1
ATOM 640 O O . TYR A 1 83 ? 14.479 -5.650 12.619 1.00 82.25 83 TYR A O 1
ATOM 648 N N . SER A 1 84 ? 15.456 -4.679 10.843 1.00 86.19 84 SER A N 1
ATOM 649 C CA . SER A 1 84 ? 15.146 -3.300 11.219 1.00 86.19 84 SER A CA 1
ATOM 650 C C . SER A 1 84 ? 14.330 -2.644 10.114 1.00 86.19 84 SER A C 1
ATOM 652 O O . SER A 1 84 ? 14.814 -2.445 8.999 1.00 86.19 84 SER A O 1
ATOM 654 N N . SER A 1 85 ? 13.077 -2.306 10.420 1.00 87.81 85 SER A N 1
ATOM 655 C CA . SER A 1 85 ? 12.203 -1.624 9.466 1.00 87.81 85 SER A CA 1
ATOM 656 C C . SER A 1 85 ? 12.698 -0.198 9.184 1.00 87.81 85 SER A C 1
ATOM 658 O O . SER A 1 85 ? 13.103 0.489 10.131 1.00 87.81 85 SER A O 1
ATOM 660 N N . PRO A 1 86 ? 12.572 0.318 7.948 1.00 93.12 86 PRO A N 1
ATOM 661 C CA . PRO A 1 86 ? 12.913 1.701 7.604 1.00 93.12 86 PRO A CA 1
ATOM 662 C C . PRO A 1 86 ? 11.850 2.694 8.119 1.00 93.12 86 PRO A C 1
ATOM 664 O O . PRO A 1 86 ? 11.211 3.418 7.357 1.00 93.12 86 PRO A O 1
ATOM 667 N N . LEU A 1 87 ? 11.641 2.744 9.439 1.00 93.62 87 LEU A N 1
ATOM 668 C CA . LEU A 1 87 ? 10.525 3.444 10.090 1.00 93.62 87 LEU A CA 1
ATOM 669 C C . LEU A 1 87 ? 10.455 4.940 9.749 1.00 93.62 87 LEU A C 1
ATOM 671 O O . LEU A 1 87 ? 9.363 5.495 9.644 1.00 93.62 87 LEU A O 1
ATOM 675 N N . CYS A 1 88 ? 11.603 5.602 9.573 1.00 95.50 88 CYS A N 1
ATOM 676 C CA . CYS A 1 88 ? 11.641 7.006 9.158 1.00 95.50 88 CYS A CA 1
ATOM 677 C C . CYS A 1 88 ? 10.999 7.188 7.773 1.00 95.50 88 CYS A C 1
ATOM 679 O O . CYS A 1 88 ? 10.102 8.017 7.616 1.00 95.50 88 CYS A O 1
ATOM 681 N N . THR A 1 89 ? 11.382 6.348 6.808 1.00 96.75 89 THR A N 1
ATOM 682 C CA . THR A 1 89 ? 10.807 6.318 5.458 1.00 96.75 89 THR A CA 1
ATOM 683 C C . THR A 1 89 ? 9.306 6.036 5.511 1.00 96.75 89 THR A C 1
ATOM 685 O O . THR A 1 89 ? 8.523 6.778 4.924 1.00 96.75 89 THR A O 1
ATOM 688 N N . LEU A 1 90 ? 8.876 5.034 6.289 1.00 97.56 90 LEU A N 1
ATOM 689 C CA . LEU A 1 90 ? 7.453 4.690 6.421 1.00 97.56 90 LEU A CA 1
ATOM 690 C C . LEU A 1 90 ? 6.619 5.863 6.963 1.00 97.56 90 LEU A C 1
ATOM 692 O O . LEU A 1 90 ? 5.540 6.156 6.447 1.00 97.56 90 LEU A O 1
ATOM 696 N N . LYS A 1 91 ? 7.138 6.592 7.960 1.00 96.69 91 LYS A N 1
ATOM 697 C CA . LYS A 1 91 ? 6.479 7.791 8.502 1.00 96.69 91 LYS A CA 1
ATOM 698 C C . LYS A 1 91 ? 6.412 8.932 7.488 1.00 96.69 91 LYS A C 1
ATOM 700 O O . LYS A 1 91 ? 5.399 9.628 7.433 1.00 96.69 91 LYS A O 1
ATOM 705 N N . GLN A 1 92 ? 7.457 9.126 6.682 1.00 96.94 92 GLN A N 1
ATOM 706 C CA . GLN A 1 92 ? 7.456 10.136 5.621 1.00 96.94 92 GLN A CA 1
ATOM 707 C C . GLN A 1 92 ? 6.391 9.837 4.560 1.00 96.94 92 GLN A C 1
ATOM 709 O O . GLN A 1 92 ? 5.672 10.752 4.163 1.00 96.94 92 GLN A O 1
ATOM 714 N N . ILE A 1 93 ? 6.246 8.573 4.151 1.00 97.81 93 ILE A N 1
ATOM 715 C CA . ILE A 1 93 ? 5.208 8.156 3.198 1.00 97.81 93 ILE A CA 1
ATOM 716 C C . ILE A 1 93 ? 3.810 8.326 3.810 1.00 97.81 93 ILE A C 1
ATOM 718 O O . ILE A 1 93 ? 2.943 8.937 3.190 1.00 97.81 93 ILE A O 1
ATOM 722 N N . SER A 1 94 ? 3.588 7.866 5.048 1.00 96.38 94 SER A N 1
ATOM 723 C CA . SER A 1 94 ? 2.290 8.030 5.731 1.00 96.38 94 SER A CA 1
ATOM 724 C C . SER A 1 94 ? 1.896 9.509 5.859 1.00 96.38 94 SER A C 1
ATOM 726 O O . SER A 1 94 ? 0.744 9.875 5.606 1.00 96.38 94 SE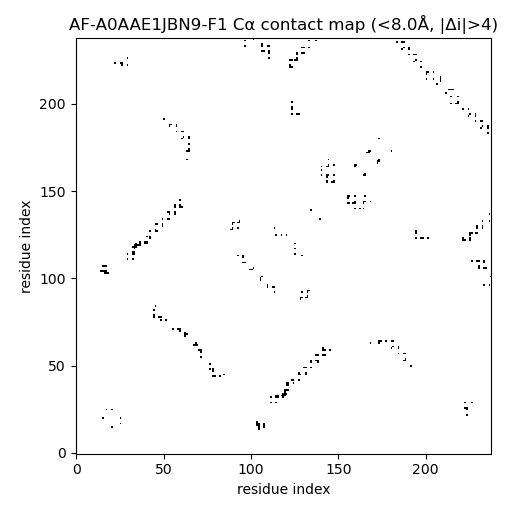R A O 1
ATOM 728 N N . SER A 1 95 ? 2.856 10.393 6.152 1.00 95.75 95 SER A N 1
ATOM 729 C CA . SER A 1 95 ? 2.621 11.841 6.161 1.00 95.75 95 SER A CA 1
ATOM 730 C C . SER A 1 95 ? 2.270 12.392 4.779 1.00 95.75 95 SER A C 1
ATOM 732 O O . SER A 1 95 ? 1.457 13.310 4.691 1.00 95.75 95 SER A O 1
ATOM 734 N N . GLU A 1 96 ? 2.858 11.859 3.706 1.00 95.94 96 GLU A N 1
ATOM 735 C CA . GLU A 1 96 ? 2.538 12.272 2.339 1.00 95.94 96 GLU A CA 1
ATOM 736 C C . GLU A 1 96 ? 1.107 11.875 1.953 1.00 95.94 96 GLU A C 1
ATOM 738 O O . GLU A 1 96 ? 0.410 12.650 1.310 1.00 95.94 96 GLU A O 1
ATOM 743 N N . MET A 1 97 ? 0.611 10.731 2.423 1.00 94.69 97 MET A N 1
ATOM 744 C CA . MET A 1 97 ? -0.765 10.288 2.159 1.00 94.69 97 MET A CA 1
ATOM 745 C C . MET A 1 97 ? -1.818 10.940 3.075 1.00 94.69 97 MET A C 1
ATOM 747 O O . MET A 1 97 ? -3.012 10.746 2.881 1.00 94.69 97 MET A O 1
ATOM 751 N N . SER A 1 98 ? -1.416 11.684 4.110 1.00 93.00 98 SER A N 1
ATOM 752 C CA . SER A 1 98 ? -2.337 12.168 5.148 1.00 93.00 98 SER A CA 1
ATOM 753 C C . SER A 1 98 ? -2.885 13.573 4.877 1.00 93.00 98 SER A C 1
ATOM 755 O O . SER A 1 98 ? -2.211 14.427 4.305 1.00 93.00 98 SER A O 1
ATOM 757 N N . CYS A 1 99 ? -4.104 13.833 5.366 1.00 89.81 99 CYS A N 1
ATOM 758 C CA . CYS A 1 99 ? -4.739 15.160 5.399 1.00 89.81 99 CYS A CA 1
ATOM 759 C C . CYS A 1 99 ? -4.887 15.856 4.030 1.00 89.81 99 CYS A C 1
ATOM 761 O O . CYS A 1 99 ? -4.887 17.085 3.961 1.00 89.81 99 CYS A O 1
ATOM 763 N N . LYS 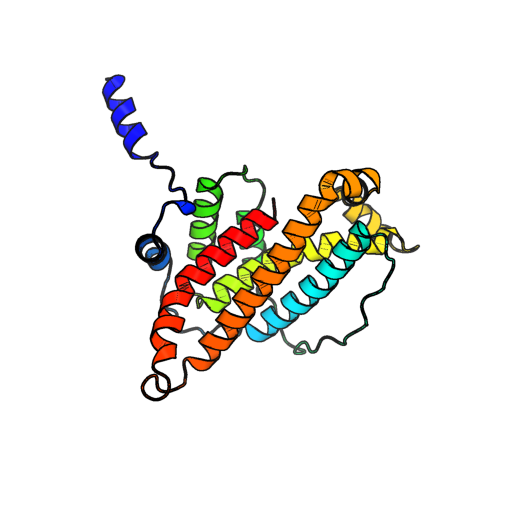A 1 100 ? -5.029 15.083 2.949 1.00 91.56 100 LYS A N 1
ATOM 764 C CA . LYS A 1 100 ? -5.274 15.590 1.594 1.00 91.56 100 LYS A CA 1
ATOM 765 C C . LYS A 1 100 ? -6.759 15.456 1.201 1.00 91.56 100 LYS A C 1
ATOM 767 O O . LYS A 1 100 ? -7.421 14.542 1.698 1.00 91.56 100 LYS A O 1
ATOM 772 N N . PRO A 1 101 ? -7.309 16.364 0.370 1.00 89.81 101 PRO A N 1
ATOM 773 C CA . PRO A 1 101 ? -8.653 16.198 -0.182 1.00 89.81 101 PRO A CA 1
ATOM 774 C C . PRO A 1 101 ? -8.723 14.986 -1.127 1.00 89.81 101 PRO A C 1
ATOM 776 O O . PRO A 1 101 ? -7.694 14.600 -1.680 1.00 89.81 101 PRO A O 1
ATOM 779 N N . PRO A 1 102 ? -9.917 14.411 -1.356 1.00 87.12 102 PRO A N 1
ATOM 780 C CA . PRO A 1 102 ? -10.102 13.438 -2.426 1.00 87.12 102 PRO A CA 1
ATOM 781 C C . PRO A 1 102 ? -9.953 14.108 -3.801 1.00 87.12 102 PRO A C 1
ATOM 783 O O . PRO A 1 102 ? -10.308 15.276 -3.967 1.00 87.12 102 PRO A O 1
ATOM 786 N N . GLY A 1 103 ? -9.463 13.357 -4.787 1.00 90.69 103 GLY A N 1
ATOM 787 C CA . GLY A 1 103 ? -9.376 13.796 -6.181 1.00 90.69 103 GLY A CA 1
ATOM 788 C C . GLY A 1 103 ? -8.287 13.062 -6.956 1.00 90.69 103 GLY A C 1
ATOM 789 O O . GLY A 1 103 ? -7.212 12.784 -6.423 1.00 90.69 103 GLY A O 1
ATOM 790 N N . GLU A 1 104 ? -8.541 12.770 -8.227 1.00 92.75 104 GLU A N 1
ATOM 791 C CA . GLU A 1 104 ? -7.641 11.982 -9.070 1.00 92.75 104 GLU A CA 1
ATOM 792 C C . GLU A 1 104 ? -6.316 12.721 -9.319 1.00 92.75 104 GLU A C 1
ATOM 794 O O . GLU A 1 104 ? -5.242 12.125 -9.230 1.00 92.75 104 GLU A O 1
ATOM 799 N N . HIS A 1 105 ? -6.363 14.043 -9.520 1.00 92.00 105 HIS A N 1
ATOM 800 C CA . HIS A 1 105 ? -5.156 14.871 -9.651 1.00 92.00 105 HIS A CA 1
ATOM 801 C C . HIS A 1 105 ? -4.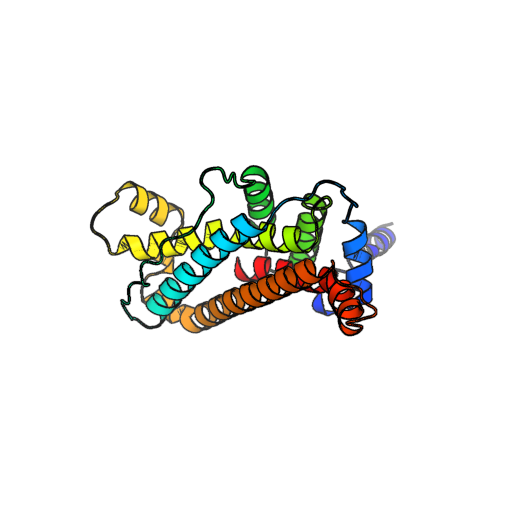314 14.883 -8.359 1.00 92.00 105 HIS A C 1
ATOM 803 O O . HIS A 1 105 ? -3.084 14.965 -8.402 1.00 92.00 105 HIS A O 1
ATOM 809 N N . ILE A 1 106 ? -4.966 14.777 -7.193 1.00 94.25 106 ILE A N 1
ATOM 810 C CA . ILE A 1 106 ? -4.305 14.725 -5.882 1.00 94.25 106 ILE A CA 1
ATOM 811 C C . ILE A 1 106 ? -3.655 13.360 -5.687 1.00 94.25 106 ILE A C 1
ATOM 813 O O . ILE A 1 106 ? -2.518 13.301 -5.215 1.00 94.25 106 ILE A O 1
ATOM 817 N N . ALA A 1 107 ? -4.332 12.283 -6.093 1.00 94.62 107 ALA A N 1
ATOM 818 C CA . ALA A 1 107 ? -3.781 10.932 -6.077 1.00 94.62 107 ALA A CA 1
ATOM 819 C C . ALA A 1 107 ? -2.526 10.834 -6.950 1.00 94.62 107 ALA A C 1
ATOM 821 O O . ALA A 1 107 ? -1.484 10.368 -6.486 1.00 94.62 107 ALA A O 1
ATOM 822 N N . HIS A 1 108 ? -2.589 11.366 -8.170 1.00 95.56 108 HIS A N 1
ATOM 823 C CA . HIS A 1 108 ? -1.452 11.425 -9.082 1.00 95.56 108 HIS A CA 1
ATOM 824 C C . HIS A 1 108 ? -0.276 12.223 -8.495 1.00 95.56 108 HIS A C 1
ATOM 826 O O . HIS A 1 108 ? 0.833 11.704 -8.369 1.00 95.56 108 HIS A O 1
ATOM 832 N N . LYS A 1 109 ? -0.517 13.456 -8.027 1.00 95.50 109 LYS A N 1
ATOM 833 C CA . LYS A 1 109 ? 0.530 14.303 -7.429 1.00 95.50 109 LYS A CA 1
ATOM 834 C C . LYS A 1 109 ? 1.150 13.680 -6.174 1.00 95.50 109 LYS A C 1
ATOM 836 O O . LYS A 1 109 ? 2.363 13.755 -5.980 1.00 95.50 109 LYS A O 1
ATOM 841 N N . THR A 1 110 ? 0.328 13.074 -5.318 1.00 96.69 110 THR A N 1
ATOM 842 C CA . THR A 1 110 ? 0.787 12.358 -4.117 1.00 96.69 110 THR A CA 1
ATOM 843 C C . THR A 1 110 ? 1.666 11.174 -4.501 1.00 96.69 110 THR A C 1
ATOM 845 O O . THR A 1 110 ? 2.740 11.004 -3.929 1.00 96.69 110 THR A O 1
ATOM 848 N N . THR A 1 111 ? 1.263 10.414 -5.520 1.00 97.25 111 THR A N 1
ATOM 849 C CA . THR A 1 111 ? 2.025 9.275 -6.046 1.00 97.25 111 THR A CA 1
ATOM 850 C C . THR A 1 111 ? 3.397 9.705 -6.556 1.00 97.25 111 THR A C 1
ATOM 852 O O . THR A 1 111 ? 4.401 9.145 -6.125 1.00 97.25 111 THR A O 1
ATOM 855 N N . LEU A 1 112 ? 3.477 10.759 -7.376 1.00 97.00 112 LEU A N 1
ATOM 856 C CA . LEU A 1 112 ? 4.761 11.300 -7.841 1.00 97.00 112 LEU A CA 1
ATOM 857 C C . LEU A 1 112 ? 5.644 11.796 -6.681 1.00 97.00 112 LEU A C 1
ATOM 859 O O . LEU A 1 112 ? 6.855 11.582 -6.684 1.00 97.00 112 LEU A O 1
ATOM 863 N N . SER A 1 113 ? 5.045 12.414 -5.656 1.00 97.50 113 SER A N 1
ATOM 864 C CA . SER A 1 113 ? 5.765 12.847 -4.449 1.00 97.50 113 SER A CA 1
ATOM 865 C C . SER A 1 113 ? 6.368 11.667 -3.675 1.00 97.50 113 SER A C 1
ATOM 867 O O . SER A 1 113 ? 7.524 11.729 -3.246 1.00 97.50 113 SER A O 1
ATOM 869 N N . ILE A 1 114 ? 5.616 10.570 -3.528 1.00 98.12 114 ILE A N 1
ATOM 870 C CA . ILE A 1 114 ? 6.091 9.327 -2.902 1.00 98.12 114 ILE A CA 1
ATOM 871 C C . ILE A 1 114 ? 7.213 8.705 -3.738 1.00 98.12 114 ILE A C 1
ATOM 873 O O . ILE A 1 114 ? 8.271 8.399 -3.190 1.00 98.12 114 ILE A O 1
ATOM 877 N N . LEU A 1 115 ? 7.026 8.578 -5.055 1.00 97.81 115 LEU A N 1
ATOM 878 C CA . LEU A 1 115 ? 8.032 8.018 -5.960 1.00 97.81 115 LEU A CA 1
ATOM 879 C C . LEU A 1 115 ? 9.350 8.798 -5.907 1.00 97.81 115 LEU A C 1
ATOM 881 O O . LEU A 1 115 ? 10.409 8.189 -5.796 1.00 97.81 115 LEU A O 1
ATOM 885 N N . ASN A 1 116 ? 9.292 10.130 -5.863 1.00 96.44 116 ASN A N 1
ATOM 886 C CA . ASN A 1 116 ? 10.477 10.975 -5.728 1.00 96.44 116 ASN A CA 1
ATOM 887 C C . ASN A 1 116 ? 11.194 10.796 -4.373 1.00 96.44 116 ASN A C 1
ATOM 889 O O . ASN A 1 116 ? 12.425 10.762 -4.313 1.00 96.44 116 ASN A O 1
ATOM 893 N N . LYS A 1 117 ? 10.449 10.629 -3.267 1.00 96.00 117 LYS A N 1
ATOM 894 C CA . LYS A 1 117 ? 11.040 10.291 -1.953 1.00 96.00 117 LYS A CA 1
ATOM 895 C C . LYS A 1 117 ? 11.719 8.921 -1.960 1.00 96.00 117 LYS A C 1
ATOM 897 O O . LYS A 1 117 ? 12.683 8.719 -1.229 1.00 96.00 117 LYS A O 1
ATOM 902 N N . LEU A 1 118 ? 11.210 8.001 -2.774 1.00 95.94 118 LEU A N 1
ATOM 903 C CA . LEU A 1 118 ? 11.730 6.649 -2.947 1.00 95.94 118 LEU A CA 1
ATOM 904 C C . LEU A 1 118 ? 12.603 6.513 -4.202 1.00 95.94 118 LEU A C 1
ATOM 906 O O . LEU A 1 118 ? 12.821 5.403 -4.677 1.00 95.94 118 LEU A O 1
ATOM 910 N N . SER A 1 119 ? 13.114 7.627 -4.731 1.00 95.31 119 SER A N 1
ATOM 911 C CA . SER A 1 119 ? 13.823 7.700 -6.015 1.00 95.31 119 SER A CA 1
ATOM 912 C C . SER A 1 119 ? 14.955 6.685 -6.151 1.00 95.31 119 SER A C 1
ATOM 914 O O . SER A 1 119 ? 15.087 6.073 -7.211 1.00 95.31 119 SER A O 1
ATOM 916 N N . SER A 1 120 ? 15.712 6.468 -5.071 1.00 93.25 120 SER A N 1
ATOM 917 C CA . SER A 1 120 ? 16.851 5.546 -4.997 1.00 93.25 120 SER A CA 1
ATOM 918 C C . SER A 1 120 ? 16.481 4.080 -4.745 1.00 93.25 120 SER A C 1
ATOM 920 O O . SER A 1 120 ? 17.377 3.252 -4.632 1.00 93.25 120 SER A O 1
ATOM 922 N N . TYR A 1 121 ? 15.202 3.747 -4.571 1.00 93.50 121 TYR A N 1
ATOM 923 C CA . TYR A 1 121 ? 14.756 2.369 -4.359 1.00 93.50 121 TYR A CA 1
ATOM 924 C C . TYR A 1 121 ? 14.354 1.716 -5.686 1.00 93.50 121 TYR A C 1
ATOM 926 O O . TYR A 1 121 ? 13.809 2.371 -6.585 1.00 93.50 121 TYR A O 1
ATOM 934 N N . ASN A 1 122 ? 14.562 0.403 -5.777 1.00 92.62 122 ASN A N 1
ATOM 935 C CA . ASN A 1 122 ? 14.009 -0.430 -6.846 1.00 92.62 122 ASN A CA 1
ATOM 936 C C . ASN A 1 122 ? 12.475 -0.369 -6.847 1.00 92.62 122 ASN A C 1
ATOM 938 O O . ASN A 1 122 ? 11.861 -0.028 -5.834 1.00 92.62 122 ASN A O 1
ATOM 942 N N . TRP A 1 123 ? 11.854 -0.638 -7.995 1.00 94.12 123 TRP A N 1
ATOM 943 C CA . TRP A 1 123 ? 10.411 -0.468 -8.184 1.00 94.12 123 TRP A CA 1
ATOM 944 C C . TRP A 1 123 ? 9.569 -1.331 -7.234 1.00 94.12 123 TRP A C 1
ATOM 946 O O . TRP A 1 123 ? 8.669 -0.792 -6.585 1.00 94.12 123 TRP A O 1
ATOM 956 N N . ASP A 1 124 ? 9.918 -2.605 -7.057 1.00 93.69 124 ASP A N 1
ATOM 957 C CA . ASP A 1 124 ? 9.336 -3.492 -6.040 1.00 93.69 124 ASP A CA 1
ATOM 958 C C . ASP A 1 124 ? 9.399 -2.879 -4.633 1.00 93.69 124 ASP A C 1
ATOM 960 O O . ASP A 1 124 ? 8.392 -2.791 -3.925 1.00 93.69 124 ASP A O 1
ATOM 964 N N . ALA A 1 125 ? 10.560 -2.351 -4.247 1.00 94.75 125 ALA A N 1
ATOM 965 C CA . ALA A 1 125 ? 10.744 -1.719 -2.954 1.00 94.75 125 ALA 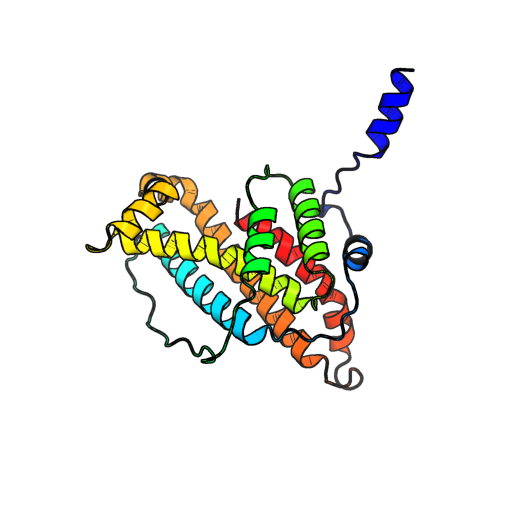A CA 1
ATOM 966 C C . ALA A 1 125 ? 9.892 -0.453 -2.803 1.00 94.75 125 ALA A C 1
ATOM 968 O O . ALA A 1 125 ? 9.352 -0.217 -1.718 1.00 94.75 125 ALA A O 1
ATOM 969 N N . LYS A 1 126 ? 9.700 0.340 -3.870 1.00 96.88 126 LYS A N 1
ATOM 970 C CA . LYS A 1 126 ? 8.799 1.507 -3.834 1.00 96.88 126 LYS A CA 1
ATOM 971 C C . LYS A 1 126 ? 7.358 1.089 -3.514 1.00 96.88 126 LYS A C 1
ATOM 973 O O . LYS A 1 126 ? 6.709 1.725 -2.675 1.00 96.88 126 LYS A O 1
ATOM 978 N N . ALA A 1 127 ? 6.877 0.010 -4.136 1.00 97.25 127 ALA A N 1
ATOM 979 C CA . ALA A 1 127 ? 5.542 -0.525 -3.887 1.00 97.25 127 ALA A CA 1
ATOM 980 C C . ALA A 1 127 ? 5.399 -1.056 -2.456 1.00 97.25 127 ALA A C 1
ATOM 982 O O . ALA A 1 127 ? 4.502 -0.626 -1.726 1.00 97.25 127 ALA A O 1
ATOM 983 N N . VAL A 1 128 ? 6.320 -1.916 -2.009 1.00 96.88 128 VAL A N 1
ATOM 984 C CA . VAL A 1 128 ? 6.249 -2.520 -0.671 1.00 96.88 128 VAL A CA 1
ATOM 985 C C . VAL A 1 128 ? 6.397 -1.475 0.434 1.00 96.88 128 VAL A C 1
ATOM 987 O O . VAL A 1 128 ? 5.667 -1.540 1.420 1.00 96.88 128 VAL A O 1
ATOM 990 N N . LEU A 1 129 ? 7.280 -0.478 0.302 1.00 97.75 129 LEU A N 1
ATOM 991 C CA . LEU A 1 129 ? 7.413 0.601 1.294 1.00 97.75 129 LEU A CA 1
ATOM 992 C C . LEU A 1 129 ? 6.128 1.424 1.419 1.00 97.75 129 LEU A C 1
ATOM 994 O O . LEU A 1 129 ? 5.734 1.803 2.526 1.00 97.75 129 LEU A O 1
ATOM 998 N N . THR A 1 130 ? 5.451 1.668 0.297 1.00 98.31 130 THR A N 1
ATOM 999 C CA . THR A 1 130 ? 4.176 2.388 0.289 1.00 98.31 130 THR A CA 1
ATOM 1000 C C . THR A 1 130 ? 3.063 1.553 0.916 1.00 98.31 130 THR A C 1
ATOM 1002 O O . THR A 1 130 ? 2.358 2.037 1.806 1.00 98.31 130 THR A O 1
ATOM 1005 N N . LEU A 1 131 ? 2.975 0.270 0.549 1.00 98.12 131 LEU A N 1
ATOM 1006 C CA . LEU A 1 131 ? 2.039 -0.682 1.147 1.00 98.12 131 LEU A CA 1
ATOM 1007 C C . LEU A 1 131 ? 2.286 -0.837 2.655 1.00 98.12 131 LEU A C 1
ATOM 1009 O O . LEU A 1 131 ? 1.339 -0.877 3.434 1.00 98.12 131 LEU A O 1
ATOM 1013 N N . SER A 1 132 ? 3.549 -0.835 3.085 1.00 97.69 132 SER A N 1
ATOM 1014 C CA . SER A 1 132 ? 3.949 -0.897 4.496 1.00 97.69 132 SER A CA 1
ATOM 1015 C C . SER A 1 132 ? 3.442 0.300 5.293 1.00 97.69 132 SER A C 1
ATOM 1017 O O . SER A 1 132 ? 2.900 0.138 6.385 1.00 97.69 132 SER A O 1
ATOM 1019 N N . ALA A 1 133 ? 3.602 1.512 4.753 1.00 98.06 133 ALA A N 1
ATOM 1020 C CA . ALA A 1 133 ? 3.125 2.728 5.402 1.00 98.06 133 ALA A CA 1
ATOM 1021 C C . ALA A 1 133 ? 1.596 2.719 5.568 1.00 98.06 133 ALA A C 1
ATOM 1023 O O . ALA A 1 133 ? 1.086 3.152 6.600 1.00 98.06 133 ALA A O 1
ATOM 1024 N N . PHE A 1 134 ? 0.871 2.184 4.583 1.00 97.62 134 PHE A N 1
ATOM 1025 C CA . PHE A 1 134 ? -0.570 1.960 4.681 1.00 97.62 134 PHE A CA 1
ATOM 1026 C C . PHE A 1 134 ? -0.930 0.876 5.709 1.00 97.62 134 PHE A C 1
ATOM 1028 O O . PHE A 1 134 ? -1.800 1.097 6.554 1.00 97.62 134 PHE A O 1
ATOM 1035 N N . ALA A 1 135 ? -0.240 -0.267 5.679 1.00 97.69 135 ALA A N 1
ATOM 1036 C CA . ALA A 1 135 ? -0.503 -1.408 6.551 1.00 97.69 135 ALA A CA 1
ATOM 1037 C C . ALA A 1 135 ? -0.334 -1.069 8.037 1.00 97.69 135 ALA A C 1
ATOM 1039 O O . ALA A 1 135 ? -1.103 -1.569 8.855 1.00 97.69 135 ALA A O 1
ATOM 1040 N N . LEU A 1 136 ? 0.606 -0.183 8.390 1.00 96.12 136 LEU A N 1
ATOM 1041 C CA . LEU A 1 136 ? 0.750 0.320 9.761 1.00 96.12 136 LEU A CA 1
ATOM 1042 C C . LEU A 1 136 ? -0.542 0.974 10.269 1.00 96.12 136 LEU A C 1
ATOM 1044 O O . LEU A 1 136 ? -1.004 0.653 11.361 1.00 96.12 136 LEU A O 1
ATOM 1048 N N . ASP A 1 137 ? -1.149 1.854 9.473 1.00 94.19 137 ASP A N 1
ATOM 1049 C CA . ASP A 1 137 ? -2.356 2.578 9.876 1.00 94.19 137 ASP A CA 1
ATOM 1050 C C . ASP A 1 137 ? -3.609 1.689 9.825 1.00 94.19 137 ASP A C 1
ATOM 1052 O O . ASP A 1 137 ? -4.410 1.692 10.765 1.00 94.19 137 ASP A O 1
ATOM 1056 N N . TYR A 1 138 ? -3.772 0.906 8.751 1.00 96.06 138 TYR A N 1
ATOM 1057 C CA . TYR A 1 138 ? -4.916 0.004 8.576 1.00 96.06 138 TYR A CA 1
ATOM 1058 C C . TYR A 1 138 ? -4.908 -1.134 9.606 1.00 96.06 138 TYR A C 1
ATOM 1060 O O . TYR A 1 138 ? -5.936 -1.436 10.217 1.00 96.06 138 TYR A O 1
ATOM 1068 N N . GLY A 1 139 ? -3.741 -1.735 9.845 1.00 95.94 139 GLY A N 1
ATOM 1069 C CA . GLY A 1 139 ? -3.590 -2.822 10.803 1.00 95.94 139 GLY A CA 1
ATOM 1070 C C . GLY A 1 139 ? -3.767 -2.376 12.246 1.00 95.94 139 GLY A C 1
ATOM 1071 O O . GLY A 1 139 ? -4.483 -3.030 13.002 1.00 95.94 139 GLY A O 1
ATOM 1072 N N . GLU A 1 140 ? -3.207 -1.223 12.625 1.00 94.62 140 GLU A N 1
ATOM 1073 C CA . GLU A 1 140 ? -3.437 -0.652 13.954 1.00 94.62 140 GLU A CA 1
ATOM 1074 C C . GLU A 1 140 ? -4.928 -0.365 14.188 1.00 94.62 140 GLU A C 1
ATOM 1076 O O . GLU A 1 140 ? -5.453 -0.664 15.261 1.00 94.62 140 GLU A O 1
ATOM 1081 N N . PHE A 1 141 ? -5.640 0.164 13.185 1.00 95.06 141 PHE A N 1
ATOM 1082 C CA . PHE A 1 141 ? -7.077 0.422 13.291 1.00 95.06 141 PHE A CA 1
ATOM 1083 C C . PHE A 1 141 ? -7.878 -0.853 13.591 1.00 95.06 141 PHE A C 1
ATOM 1085 O O . PHE A 1 141 ? -8.668 -0.873 14.539 1.00 95.06 141 PHE A O 1
ATOM 1092 N N . TRP A 1 142 ? -7.674 -1.919 12.811 1.00 94.69 142 TRP A N 1
ATOM 1093 C CA . TRP A 1 142 ? -8.431 -3.164 12.977 1.00 94.69 142 TRP A CA 1
ATOM 1094 C C . TRP A 1 142 ? -8.004 -3.971 14.200 1.00 94.69 142 TRP A C 1
ATOM 1096 O O . TRP A 1 142 ? -8.858 -4.579 14.846 1.00 94.69 142 TRP A O 1
ATOM 1106 N N . LEU A 1 143 ? -6.732 -3.902 14.595 1.00 92.88 143 LEU A N 1
ATOM 1107 C CA . LEU A 1 143 ? -6.281 -4.443 15.874 1.00 92.88 143 LEU A CA 1
ATOM 1108 C C . LEU A 1 143 ? -7.006 -3.760 17.040 1.00 92.88 143 LEU A C 1
ATOM 1110 O O . LEU A 1 143 ? -7.581 -4.434 17.893 1.00 92.88 143 LEU A O 1
ATOM 1114 N N . LEU A 1 144 ? -7.047 -2.422 17.058 1.00 92.88 144 LEU A N 1
ATOM 1115 C CA . LEU A 1 144 ? -7.777 -1.675 18.085 1.00 92.88 144 LEU A CA 1
ATOM 1116 C C . LEU A 1 144 ? -9.276 -2.010 18.067 1.00 92.88 144 LEU A C 1
ATOM 1118 O O . LEU A 1 144 ? -9.873 -2.160 19.129 1.00 92.88 144 LEU A O 1
ATOM 1122 N N . ALA A 1 145 ? -9.880 -2.178 16.887 1.00 90.94 145 ALA A N 1
ATOM 1123 C CA . ALA A 1 145 ? -11.281 -2.584 16.752 1.00 90.94 145 ALA A CA 1
ATOM 1124 C C . ALA A 1 145 ? -11.558 -3.969 17.360 1.00 90.94 145 ALA A C 1
ATOM 1126 O O . ALA A 1 145 ? -12.590 -4.173 17.999 1.00 90.94 145 ALA A O 1
ATOM 1127 N N . GLN A 1 146 ? -10.636 -4.917 17.189 1.00 88.62 146 GLN A N 1
ATOM 1128 C CA . GLN A 1 146 ? -10.742 -6.250 17.775 1.00 88.62 146 GLN A CA 1
ATOM 1129 C C . GLN A 1 146 ? -10.594 -6.205 19.304 1.00 88.62 146 GLN A C 1
ATOM 1131 O O . GLN A 1 146 ? -11.399 -6.806 20.021 1.00 88.62 146 GLN A O 1
ATOM 1136 N N . LEU A 1 147 ? -9.603 -5.454 19.800 1.00 87.56 147 LEU A N 1
ATOM 1137 C CA . LEU A 1 147 ? -9.293 -5.326 21.228 1.00 87.56 147 LEU A CA 1
ATOM 1138 C C . LEU A 1 147 ? -10.392 -4.621 22.031 1.00 87.56 147 LEU A C 1
ATOM 1140 O O . LEU A 1 147 ? -10.526 -4.884 23.220 1.00 87.56 147 LEU A O 1
ATOM 1144 N N . GLN A 1 148 ? -11.228 -3.790 21.403 1.00 78.31 148 GLN A N 1
ATOM 1145 C CA . GLN A 1 148 ? -12.381 -3.160 22.066 1.00 78.31 148 GLN A CA 1
ATOM 1146 C C . GLN A 1 148 ? -13.369 -4.155 22.686 1.00 78.31 148 GLN A C 1
ATOM 1148 O O . GLN A 1 148 ? -14.119 -3.790 23.588 1.00 78.31 148 GLN A O 1
ATOM 1153 N N . ASN A 1 149 ? -13.376 -5.401 22.213 1.00 71.19 149 ASN A N 1
ATOM 1154 C CA . ASN A 1 149 ? -14.225 -6.460 22.752 1.00 71.19 149 ASN A CA 1
ATOM 1155 C C . ASN A 1 149 ? -13.531 -7.268 23.864 1.00 71.19 149 ASN A C 1
ATOM 1157 O O . ASN A 1 149 ? -14.105 -8.243 24.348 1.00 71.19 149 ASN A O 1
ATOM 1161 N N . GLN A 1 150 ? -12.302 -6.901 24.247 1.00 74.50 150 GLN A N 1
ATOM 1162 C CA . GLN A 1 150 ? -11.499 -7.596 25.250 1.00 74.50 150 GLN A CA 1
ATOM 1163 C C . GLN A 1 150 ? -11.418 -6.794 26.567 1.00 74.50 150 GLN A C 1
ATOM 1165 O O . GLN A 1 150 ? -11.407 -5.563 26.539 1.00 74.50 150 GLN A O 1
ATOM 1170 N N . PRO A 1 151 ? -11.345 -7.453 27.741 1.00 66.06 151 PRO A N 1
ATOM 1171 C CA . PRO A 1 151 ? -11.451 -6.776 29.041 1.00 66.06 151 PRO A CA 1
ATOM 1172 C C . PRO A 1 151 ? -10.256 -5.898 29.455 1.00 66.06 151 PRO A C 1
ATOM 1174 O O . PRO A 1 151 ? -10.354 -5.194 30.459 1.00 66.06 151 PRO A O 1
ATOM 1177 N N . LEU A 1 152 ? -9.118 -5.955 28.756 1.00 60.66 152 LEU A N 1
ATOM 1178 C CA . LEU A 1 152 ? -7.839 -5.449 29.259 1.00 60.66 152 LEU A CA 1
ATOM 1179 C C . LEU A 1 152 ? -7.128 -4.614 28.190 1.00 60.66 152 LEU A C 1
ATOM 1181 O O . LEU A 1 152 ? -6.694 -5.165 27.189 1.00 60.66 152 LEU A O 1
ATOM 1185 N N . GLU A 1 153 ? -7.082 -3.294 28.401 1.00 71.81 153 GLU A N 1
ATOM 1186 C CA . GLU A 1 153 ? -5.946 -2.387 28.142 1.00 71.81 153 GLU A CA 1
ATOM 1187 C C . GLU A 1 153 ? -6.452 -0.922 28.096 1.00 71.81 153 GLU A C 1
ATOM 1189 O O . GLU A 1 153 ? -6.887 -0.431 27.047 1.00 71.81 153 GLU A O 1
ATOM 1194 N N . PRO A 1 154 ? -6.410 -0.168 29.217 1.00 82.62 154 PRO A N 1
ATOM 1195 C CA . PRO A 1 154 ? -6.801 1.250 29.254 1.00 82.62 154 PRO A CA 1
ATOM 1196 C C . PRO A 1 154 ? -6.075 2.122 28.212 1.00 82.62 154 PRO A C 1
ATOM 1198 O O . PRO A 1 154 ? -6.637 3.100 27.706 1.00 82.62 154 PRO A O 1
ATOM 1201 N N . ILE A 1 155 ? -4.840 1.745 27.860 1.00 87.75 155 ILE A N 1
ATOM 1202 C CA . ILE A 1 155 ? -4.050 2.389 26.806 1.00 87.75 155 ILE A CA 1
ATOM 1203 C C . ILE A 1 155 ? -4.692 2.148 25.435 1.00 87.75 155 ILE A C 1
ATOM 1205 O O . ILE A 1 155 ? -4.919 3.111 24.702 1.00 87.75 155 ILE A O 1
ATOM 1209 N N . ALA A 1 156 ? -5.054 0.902 25.107 1.00 88.38 156 ALA A N 1
ATOM 1210 C CA . ALA A 1 156 ? -5.708 0.564 23.841 1.00 88.38 156 ALA A CA 1
ATOM 1211 C C . ALA A 1 156 ? -7.035 1.319 23.676 1.00 88.38 156 ALA A C 1
ATOM 1213 O O . ALA A 1 156 ? -7.295 1.883 22.616 1.00 88.38 156 ALA A O 1
ATOM 1214 N N . ASN A 1 157 ? -7.829 1.434 24.744 1.00 87.62 157 ASN A N 1
ATOM 1215 C CA . ASN A 1 157 ? -9.057 2.234 24.728 1.00 87.62 157 ASN A CA 1
ATOM 1216 C C . ASN A 1 157 ? -8.787 3.718 24.448 1.00 87.62 157 ASN A C 1
ATOM 1218 O O . ASN A 1 157 ? -9.478 4.330 23.631 1.00 87.62 157 ASN A O 1
ATOM 1222 N N . SER A 1 158 ? -7.765 4.293 25.083 1.00 91.12 158 SER A N 1
ATOM 1223 C CA . SER A 1 158 ? -7.383 5.694 24.867 1.00 91.12 158 SER A CA 1
ATOM 1224 C C . SER A 1 158 ? -6.939 5.942 23.419 1.00 91.12 158 SER A C 1
ATOM 1226 O O . SER A 1 158 ? -7.405 6.889 22.782 1.00 91.12 158 SER A O 1
ATOM 1228 N N . LEU A 1 159 ? -6.108 5.051 22.864 1.00 93.00 159 LEU A N 1
ATOM 1229 C CA . LEU A 1 159 ? -5.679 5.097 21.462 1.00 93.00 159 LEU A CA 1
ATOM 1230 C C . LEU A 1 159 ? -6.864 4.937 20.501 1.00 93.00 159 LEU A C 1
ATOM 1232 O O . LEU A 1 159 ? -7.012 5.723 19.564 1.00 93.00 159 LEU A O 1
ATOM 1236 N N . ALA A 1 160 ? -7.754 3.979 20.765 1.00 92.81 160 ALA A N 1
ATOM 1237 C CA . ALA A 1 160 ? -8.939 3.726 19.955 1.00 92.81 160 ALA A CA 1
ATOM 1238 C C . ALA A 1 160 ? -9.888 4.934 19.922 1.00 92.81 160 ALA A C 1
ATOM 1240 O O . ALA A 1 160 ? -10.428 5.266 18.864 1.00 92.81 160 ALA A O 1
ATOM 1241 N N . ILE A 1 161 ? -10.074 5.626 21.053 1.00 92.81 161 ILE A N 1
ATOM 1242 C CA . ILE A 1 161 ? -10.877 6.855 21.127 1.00 92.81 161 ILE A CA 1
ATOM 1243 C C . ILE A 1 161 ? -10.233 7.973 20.299 1.00 92.81 161 ILE A C 1
ATOM 1245 O O . ILE A 1 161 ? -10.927 8.586 19.484 1.00 92.81 161 ILE A O 1
ATOM 1249 N N . LEU A 1 162 ? -8.922 8.209 20.448 1.00 94.44 162 LEU A N 1
ATOM 1250 C CA . LEU A 1 162 ? -8.198 9.226 19.671 1.00 94.44 162 LEU A CA 1
ATOM 1251 C C . LEU A 1 162 ? -8.273 8.956 18.163 1.00 94.44 162 LEU A C 1
ATOM 1253 O O . LEU A 1 162 ? -8.542 9.871 17.383 1.00 94.44 162 LEU A O 1
ATOM 1257 N N . LYS A 1 163 ? -8.132 7.690 17.759 1.00 92.31 163 LYS A N 1
ATOM 1258 C CA . LYS A 1 163 ? -8.274 7.240 16.366 1.00 92.31 163 LYS A CA 1
ATOM 1259 C C . LYS A 1 163 ? -9.727 7.079 15.905 1.00 92.31 163 LYS A C 1
ATOM 1261 O O . LYS A 1 163 ? -9.971 6.727 14.756 1.00 92.31 163 LYS A O 1
ATOM 1266 N N . ARG A 1 164 ? -10.708 7.376 16.766 1.00 94.38 164 ARG A N 1
ATOM 1267 C CA . ARG A 1 164 ? -12.155 7.312 16.483 1.00 94.38 164 ARG A CA 1
ATOM 1268 C C . ARG A 1 164 ? -12.668 5.919 16.098 1.00 94.38 164 ARG A C 1
ATOM 1270 O O . ARG A 1 164 ? -13.773 5.816 15.564 1.00 94.38 164 ARG A O 1
ATOM 1277 N N . VAL A 1 165 ? -11.936 4.859 16.439 1.00 93.88 165 VAL A N 1
ATOM 1278 C CA . VAL A 1 165 ? -12.301 3.462 16.156 1.00 93.88 165 VAL A CA 1
ATOM 1279 C C . VAL A 1 165 ? -13.726 3.131 16.621 1.00 93.88 165 VAL A C 1
ATOM 1281 O O . VAL A 1 165 ? -14.527 2.774 15.761 1.00 93.88 165 VAL A O 1
ATOM 1284 N N . PRO A 1 166 ? -14.144 3.368 17.889 1.00 91.06 166 PRO A N 1
ATOM 1285 C CA . PRO A 1 166 ? -15.480 2.947 18.334 1.00 91.06 166 PRO A CA 1
ATOM 1286 C C . PRO A 1 166 ? -16.622 3.667 17.600 1.00 91.06 166 PRO A C 1
ATOM 1288 O O . PRO A 1 166 ? -17.728 3.145 17.465 1.00 91.06 166 PRO A O 1
ATOM 1291 N N . LYS A 1 167 ? -16.371 4.881 17.090 1.00 92.38 167 LYS A N 1
ATOM 1292 C CA . LYS A 1 167 ? -17.356 5.621 16.291 1.00 92.38 167 LYS A CA 1
ATOM 1293 C C . LYS A 1 167 ? -17.547 4.995 14.908 1.00 92.38 167 LYS A C 1
ATOM 1295 O O . LYS A 1 167 ? -18.658 5.064 14.378 1.00 92.38 167 LYS A O 1
ATOM 1300 N N . LEU A 1 168 ? -16.482 4.438 14.338 1.00 90.62 168 LEU A N 1
ATOM 1301 C CA . LEU A 1 168 ? -16.441 3.865 12.993 1.00 90.62 168 LEU A CA 1
ATOM 1302 C C . LEU A 1 168 ? -16.833 2.380 12.980 1.00 90.62 168 LEU A C 1
ATOM 1304 O O . LEU A 1 168 ? -17.427 1.922 12.010 1.00 90.62 168 LEU A O 1
ATOM 1308 N N . THR A 1 169 ? -16.595 1.658 14.076 1.00 90.75 169 THR A N 1
ATOM 1309 C CA . THR A 1 169 ? -16.877 0.218 14.207 1.00 90.75 169 THR A CA 1
ATOM 1310 C C . THR A 1 169 ? -18.215 -0.092 14.879 1.00 90.75 169 THR A C 1
ATOM 1312 O O . THR A 1 169 ? -18.614 -1.252 14.961 1.00 90.75 169 THR A O 1
ATOM 1315 N N . LYS A 1 170 ? -18.974 0.918 15.333 1.00 91.06 170 LYS A N 1
ATOM 1316 C CA . LYS A 1 170 ? -20.324 0.684 15.871 1.00 91.06 170 LYS A CA 1
ATOM 1317 C C . LYS A 1 170 ? -21.241 0.041 14.812 1.00 91.06 170 LYS A C 1
ATOM 1319 O O . LYS A 1 170 ? -21.184 0.439 13.644 1.00 91.06 170 LYS A O 1
ATOM 1324 N N . PRO A 1 171 ? -22.196 -0.830 15.197 1.00 89.75 171 PRO A N 1
ATOM 1325 C CA . PRO A 1 171 ? -23.026 -1.575 14.242 1.00 89.75 171 PRO A CA 1
ATOM 1326 C C . PRO A 1 171 ? -23.750 -0.711 13.199 1.00 89.75 171 PRO A C 1
ATOM 1328 O O . PRO A 1 171 ? -23.872 -1.093 12.040 1.00 89.75 171 PRO A O 1
ATOM 1331 N N . GLN A 1 172 ? -24.215 0.482 13.583 1.00 91.25 172 GLN A N 1
ATOM 1332 C CA . GLN A 1 172 ? -24.870 1.415 12.657 1.00 91.25 172 GLN A CA 1
ATOM 1333 C C . GLN A 1 172 ? -23.916 1.961 11.584 1.00 91.25 172 GLN A C 1
ATOM 1335 O O . GLN A 1 172 ? -24.324 2.124 10.437 1.00 91.25 172 GLN A O 1
ATOM 1340 N N . ALA A 1 173 ? -22.665 2.258 11.950 1.00 91.31 173 ALA A N 1
ATOM 1341 C CA . ALA A 1 173 ? -21.663 2.771 11.019 1.00 91.31 173 ALA A CA 1
ATOM 1342 C C . ALA A 1 173 ? -21.223 1.671 10.046 1.00 91.31 173 ALA A C 1
ATOM 1344 O O . ALA A 1 173 ? -21.247 1.895 8.838 1.00 91.31 173 ALA A O 1
ATOM 1345 N N . LEU A 1 174 ? -20.955 0.465 10.561 1.00 91.44 174 LEU A N 1
ATOM 1346 C CA . LEU A 1 174 ? -20.625 -0.701 9.739 1.00 91.44 174 LEU A CA 1
ATOM 1347 C C . LEU A 1 174 ? -21.742 -1.035 8.746 1.00 91.44 174 LEU A C 1
ATOM 1349 O O . LEU A 1 174 ? -21.472 -1.239 7.571 1.00 91.44 174 LEU A O 1
ATOM 1353 N N . ARG A 1 175 ? -23.012 -1.011 9.175 1.00 91.62 175 ARG A N 1
ATOM 1354 C CA . ARG A 1 175 ? -24.153 -1.216 8.264 1.00 91.62 175 ARG A CA 1
ATOM 1355 C C . ARG A 1 175 ? -24.242 -0.132 7.192 1.00 91.62 175 ARG A C 1
ATOM 1357 O O . ARG A 1 175 ? -24.478 -0.457 6.034 1.00 91.62 175 ARG A O 1
ATOM 1364 N N . LYS A 1 176 ? -24.046 1.137 7.567 1.00 94.31 176 LYS A N 1
ATOM 1365 C CA . LYS A 1 176 ? -24.103 2.275 6.637 1.00 94.31 176 LYS A CA 1
ATOM 1366 C C . LYS A 1 176 ? -23.014 2.202 5.563 1.00 94.31 176 LYS A C 1
ATOM 1368 O O . LYS A 1 176 ? -23.277 2.557 4.421 1.00 94.31 176 LYS A O 1
ATOM 1373 N N . HIS A 1 177 ? -21.814 1.756 5.929 1.00 92.69 177 HIS A N 1
ATOM 1374 C CA . HIS A 1 177 ? -20.637 1.739 5.054 1.00 92.69 177 HIS A CA 1
ATOM 1375 C C . HIS A 1 177 ? -20.243 0.330 4.591 1.00 92.69 177 HIS A C 1
ATOM 1377 O O . HIS A 1 177 ? -19.150 0.141 4.070 1.00 92.69 177 HIS A O 1
ATOM 1383 N N . ARG A 1 178 ? -21.132 -0.659 4.750 1.00 92.62 178 ARG A N 1
ATOM 1384 C CA . ARG A 1 178 ? -20.858 -2.080 4.491 1.00 92.62 178 ARG A CA 1
ATOM 1385 C C . ARG A 1 178 ? -20.245 -2.333 3.117 1.00 92.62 178 ARG A C 1
ATOM 1387 O O . ARG A 1 178 ? -19.229 -3.006 3.034 1.00 92.62 178 ARG A O 1
ATOM 1394 N N . GLN A 1 179 ? -20.865 -1.800 2.066 1.00 93.69 179 GLN A N 1
ATOM 1395 C CA . GLN A 1 179 ? -20.414 -2.026 0.694 1.00 93.69 179 GLN A CA 1
ATOM 1396 C C . GLN A 1 179 ? -19.021 -1.429 0.456 1.00 93.69 179 GLN A C 1
ATOM 1398 O O . GLN A 1 179 ? -18.137 -2.130 -0.018 1.00 93.69 179 GLN A O 1
ATOM 1403 N N . ALA A 1 180 ? -18.802 -0.185 0.891 1.00 92.69 180 ALA A N 1
ATOM 1404 C CA . ALA A 1 180 ? -17.505 0.479 0.780 1.00 92.69 180 ALA A CA 1
ATOM 1405 C C . ALA A 1 180 ? -16.401 -0.275 1.541 1.00 92.69 180 ALA A C 1
ATOM 1407 O O . ALA A 1 180 ? -15.298 -0.419 1.035 1.00 92.69 180 ALA A O 1
ATOM 1408 N N . LEU A 1 181 ? -16.696 -0.812 2.732 1.00 93.06 181 LEU A N 1
ATOM 1409 C CA . LEU A 1 181 ? -15.733 -1.619 3.490 1.00 93.06 181 LEU A CA 1
ATOM 1410 C C . LEU A 1 181 ? -15.366 -2.920 2.763 1.00 93.06 181 LEU A C 1
ATOM 1412 O O . LEU A 1 181 ? -14.197 -3.294 2.749 1.00 93.06 181 LEU A O 1
ATOM 1416 N N . VAL A 1 182 ? -16.342 -3.593 2.144 1.00 93.75 182 VAL A N 1
ATOM 1417 C CA . VAL A 1 182 ? -16.090 -4.799 1.336 1.00 93.75 182 VAL A CA 1
ATOM 1418 C C . VAL A 1 182 ? -15.236 -4.462 0.115 1.00 93.75 182 VAL A C 1
ATOM 1420 O O . VAL A 1 182 ? -14.273 -5.168 -0.171 1.00 93.75 182 VAL A O 1
ATOM 1423 N N . GLU A 1 183 ? -15.555 -3.375 -0.586 1.00 94.81 183 GLU A N 1
ATOM 1424 C CA . GLU A 1 183 ? -14.798 -2.916 -1.754 1.00 94.81 183 GLU A CA 1
ATOM 1425 C C . GLU A 1 183 ? -13.360 -2.543 -1.387 1.00 94.81 183 GLU A C 1
ATOM 1427 O O . GLU A 1 183 ? -12.434 -3.017 -2.039 1.00 94.81 183 GLU A O 1
ATOM 1432 N N . ILE A 1 184 ? -13.159 -1.790 -0.301 1.00 94.12 184 ILE A N 1
ATOM 1433 C CA . ILE A 1 184 ? -11.827 -1.437 0.208 1.00 94.12 184 ILE A CA 1
ATOM 1434 C C . ILE A 1 184 ? -11.044 -2.695 0.597 1.00 94.12 184 ILE A C 1
ATOM 1436 O O . ILE A 1 184 ? -9.886 -2.833 0.215 1.00 94.12 184 ILE A O 1
ATOM 1440 N N . ASN A 1 185 ? -11.652 -3.648 1.308 1.00 94.88 185 ASN A N 1
ATOM 1441 C CA . ASN A 1 185 ? -10.969 -4.891 1.675 1.00 94.88 185 ASN A CA 1
ATOM 1442 C C . ASN A 1 185 ? -10.557 -5.711 0.450 1.00 94.88 185 ASN A C 1
ATOM 1444 O O . ASN A 1 185 ? -9.448 -6.243 0.414 1.00 94.88 185 ASN A O 1
ATOM 1448 N N . ASN A 1 186 ? -11.429 -5.810 -0.553 1.00 95.81 186 ASN A N 1
ATOM 1449 C CA . ASN A 1 186 ? -11.110 -6.494 -1.802 1.00 95.81 186 ASN A CA 1
ATOM 1450 C C . ASN A 1 186 ? -9.989 -5.774 -2.558 1.00 95.81 186 ASN A C 1
ATOM 1452 O O . ASN A 1 186 ? -9.089 -6.432 -3.073 1.00 95.81 186 ASN A O 1
ATOM 1456 N N . LEU A 1 187 ? -10.002 -4.440 -2.566 1.00 96.12 187 LEU A N 1
ATOM 1457 C CA . LEU A 1 187 ? -8.960 -3.620 -3.176 1.00 96.12 187 LEU A CA 1
ATOM 1458 C C . LEU A 1 187 ? -7.601 -3.827 -2.494 1.00 96.12 187 LEU A C 1
ATOM 1460 O O . LEU A 1 187 ? -6.596 -3.992 -3.179 1.00 96.12 187 LEU A O 1
ATOM 1464 N N . ILE A 1 188 ? -7.569 -3.890 -1.159 1.00 96.56 188 ILE A N 1
ATOM 1465 C CA . ILE A 1 188 ? -6.352 -4.180 -0.383 1.00 96.56 188 ILE A CA 1
ATOM 1466 C C . ILE A 1 188 ? -5.811 -5.573 -0.725 1.00 96.56 188 ILE A C 1
ATOM 1468 O O . ILE A 1 188 ? -4.616 -5.711 -0.974 1.00 96.56 188 ILE A O 1
ATOM 1472 N N . LYS A 1 189 ? -6.677 -6.595 -0.779 1.00 96.88 189 LYS A N 1
ATOM 1473 C CA . LYS A 1 189 ? -6.285 -7.969 -1.142 1.00 96.88 189 LYS A CA 1
ATOM 1474 C C . LYS A 1 189 ? -5.735 -8.045 -2.568 1.00 96.88 189 LYS A C 1
ATOM 1476 O O . LYS A 1 189 ? -4.688 -8.644 -2.778 1.00 96.88 189 LYS A O 1
ATOM 1481 N N . ALA A 1 190 ? -6.401 -7.402 -3.527 1.00 97.56 190 ALA A N 1
ATOM 1482 C CA . ALA A 1 190 ? -5.941 -7.347 -4.913 1.00 97.56 190 ALA A CA 1
ATOM 1483 C C . ALA A 1 190 ? -4.603 -6.602 -5.041 1.00 97.56 190 ALA A C 1
ATOM 1485 O O . ALA A 1 190 ? -3.706 -7.059 -5.737 1.00 97.56 190 ALA A O 1
ATOM 1486 N N . THR A 1 191 ? -4.436 -5.490 -4.320 1.00 97.12 191 THR A N 1
ATOM 1487 C CA . THR A 1 191 ? -3.177 -4.728 -4.306 1.00 97.12 191 THR A CA 1
ATOM 1488 C C . THR A 1 191 ? -2.030 -5.553 -3.725 1.00 97.12 191 THR A C 1
ATOM 1490 O O . THR A 1 191 ? -0.927 -5.530 -4.263 1.00 97.12 191 THR A O 1
ATOM 1493 N N . LEU A 1 192 ? -2.282 -6.305 -2.647 1.00 97.31 192 LEU A N 1
ATOM 1494 C CA . LEU A 1 192 ? -1.298 -7.217 -2.065 1.00 97.31 192 LEU A CA 1
ATOM 1495 C C . LEU A 1 192 ? -0.859 -8.282 -3.083 1.00 97.31 192 LEU A C 1
ATOM 1497 O O . LEU A 1 192 ? 0.339 -8.470 -3.252 1.00 97.31 192 LEU A O 1
ATOM 1501 N N . GLN A 1 193 ? -1.804 -8.889 -3.810 1.00 97.19 193 GLN A N 1
ATOM 1502 C CA . GLN A 1 193 ? -1.514 -9.868 -4.869 1.00 97.19 193 GLN A CA 1
ATOM 1503 C C . GLN A 1 193 ? -0.717 -9.267 -6.033 1.00 97.19 193 GLN A C 1
ATOM 1505 O O . GLN A 1 193 ? 0.225 -9.884 -6.515 1.00 97.19 193 GLN A O 1
ATOM 1510 N N . VAL A 1 194 ? -1.056 -8.056 -6.489 1.00 96.69 194 VAL A N 1
ATOM 1511 C CA . VAL A 1 194 ? -0.294 -7.377 -7.553 1.00 96.69 194 VAL A 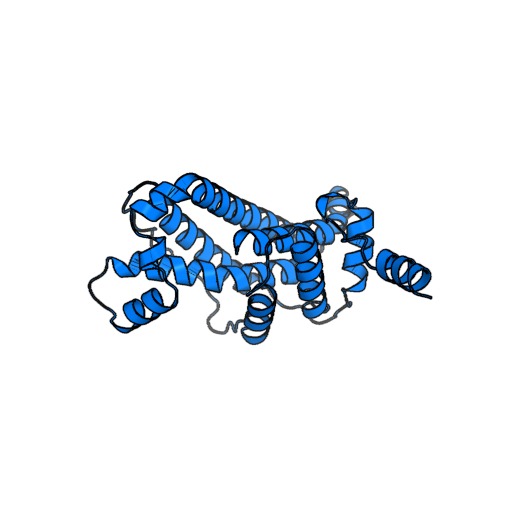CA 1
ATOM 1512 C C . VAL A 1 194 ? 1.149 -7.131 -7.111 1.00 96.69 194 VAL A C 1
ATOM 1514 O O . VAL A 1 194 ? 2.076 -7.393 -7.870 1.00 96.69 194 VAL A O 1
ATOM 1517 N N . ILE A 1 195 ? 1.356 -6.675 -5.874 1.00 96.75 195 ILE A N 1
ATOM 1518 C CA . ILE A 1 195 ? 2.701 -6.425 -5.342 1.00 96.75 195 ILE A CA 1
ATOM 1519 C C . ILE A 1 195 ? 3.475 -7.733 -5.129 1.00 96.75 195 ILE A C 1
ATOM 1521 O O . ILE A 1 195 ? 4.677 -7.755 -5.384 1.00 96.75 195 ILE A O 1
ATOM 1525 N N . GLU A 1 196 ? 2.808 -8.816 -4.725 1.00 95.44 196 GLU A N 1
ATOM 1526 C CA . GLU A 1 196 ? 3.393 -10.163 -4.667 1.00 95.44 196 GLU A CA 1
ATOM 1527 C C . GLU A 1 196 ? 3.904 -10.597 -6.047 1.00 95.44 196 GLU A C 1
ATOM 1529 O O . GLU A 1 196 ? 5.068 -10.966 -6.179 1.00 95.44 196 GLU A O 1
ATOM 1534 N N . VAL A 1 197 ? 3.088 -10.438 -7.094 1.00 94.75 197 VAL A N 1
ATOM 1535 C CA . VAL A 1 197 ? 3.480 -10.756 -8.477 1.00 94.75 197 VAL A CA 1
ATOM 1536 C C . VAL A 1 197 ? 4.650 -9.888 -8.946 1.00 94.75 197 VAL A C 1
ATOM 1538 O O . VAL A 1 197 ? 5.601 -10.418 -9.513 1.00 94.75 197 VAL A O 1
ATOM 1541 N N . ILE A 1 198 ? 4.632 -8.574 -8.690 1.00 93.31 198 ILE A N 1
ATOM 1542 C CA . ILE A 1 198 ? 5.763 -7.682 -9.016 1.00 93.31 198 ILE A CA 1
ATOM 1543 C C . ILE A 1 198 ? 7.045 -8.180 -8.339 1.00 93.31 198 ILE A C 1
ATOM 1545 O O . ILE A 1 198 ? 8.099 -8.251 -8.972 1.00 93.31 198 ILE A O 1
ATOM 1549 N N . PHE A 1 199 ? 6.951 -8.542 -7.059 1.00 87.44 199 PHE A N 1
ATOM 1550 C CA . PHE A 1 199 ? 8.079 -9.025 -6.271 1.00 87.44 199 PHE A CA 1
ATOM 1551 C C . PHE A 1 199 ? 8.625 -10.363 -6.803 1.00 87.44 199 PHE A C 1
ATOM 1553 O O . PHE A 1 199 ? 9.840 -10.534 -6.930 1.00 87.44 199 PHE A O 1
ATOM 1560 N N . GLU A 1 200 ? 7.746 -11.292 -7.182 1.00 89.50 200 GLU A N 1
ATOM 1561 C CA . GLU A 1 200 ? 8.127 -12.553 -7.823 1.00 89.50 200 GLU A CA 1
ATOM 1562 C C . GLU A 1 200 ? 8.805 -12.321 -9.179 1.00 89.50 200 GLU A C 1
ATOM 1564 O O . GLU A 1 200 ? 9.869 -12.888 -9.429 1.00 89.50 200 GLU A O 1
ATOM 1569 N N . VAL A 1 201 ? 8.251 -11.460 -10.037 1.00 89.56 201 VAL A N 1
ATOM 1570 C CA . VAL A 1 201 ? 8.820 -11.164 -11.364 1.00 89.56 201 VAL A CA 1
ATOM 1571 C C . VAL A 1 201 ? 10.199 -10.503 -11.249 1.00 89.56 201 VAL A C 1
ATOM 1573 O O . VAL A 1 201 ? 11.119 -10.908 -11.960 1.00 89.56 201 VAL A O 1
ATOM 1576 N N . GLU A 1 202 ? 10.398 -9.562 -10.319 1.00 85.56 202 GLU A N 1
ATOM 1577 C CA . GLU A 1 202 ? 11.724 -8.979 -10.043 1.00 85.56 202 GLU A CA 1
ATOM 1578 C C . GLU A 1 202 ? 12.743 -10.038 -9.606 1.00 85.56 202 GLU A C 1
ATOM 1580 O O . GLU A 1 202 ? 13.903 -10.005 -10.025 1.00 85.56 202 GLU A O 1
ATOM 1585 N N . SER A 1 203 ? 12.327 -11.035 -8.819 1.00 83.88 203 SER A N 1
ATOM 1586 C CA . SER A 1 203 ? 13.220 -12.129 -8.410 1.00 83.88 203 SER A CA 1
ATOM 1587 C C . SER A 1 203 ? 13.715 -12.971 -9.600 1.00 83.88 203 SER A C 1
ATOM 1589 O O . SER A 1 203 ? 14.815 -13.534 -9.563 1.00 83.88 203 SER A O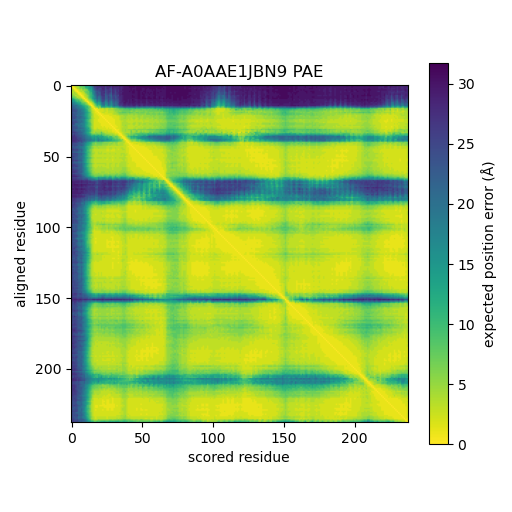 1
ATOM 1591 N N . LEU A 1 204 ? 12.940 -12.998 -10.692 1.00 85.50 204 LEU A N 1
ATOM 1592 C CA . LEU A 1 204 ? 13.269 -13.689 -11.937 1.00 85.50 204 LEU A CA 1
ATOM 1593 C C . LEU A 1 204 ? 14.159 -12.863 -12.881 1.00 85.50 204 LEU A C 1
ATOM 1595 O O . LEU A 1 204 ? 14.636 -13.405 -13.876 1.00 85.50 204 LEU A O 1
ATOM 1599 N N . SER A 1 205 ? 14.470 -11.601 -12.565 1.00 80.75 205 SER A N 1
ATOM 1600 C CA . SER A 1 205 ? 15.344 -10.734 -13.385 1.00 80.75 205 SER A CA 1
ATOM 1601 C C . SER A 1 205 ? 16.763 -11.285 -13.608 1.00 80.75 205 SER A C 1
ATOM 1603 O O . SER A 1 205 ? 17.494 -10.809 -14.474 1.00 80.75 205 SER A O 1
ATOM 1605 N N . SER A 1 206 ? 17.163 -12.300 -12.837 1.00 78.44 206 SER A N 1
ATOM 1606 C CA . SER A 1 206 ? 18.456 -12.982 -12.957 1.00 78.44 206 SER A CA 1
ATOM 1607 C C . SER A 1 206 ? 18.526 -14.052 -14.060 1.00 78.44 206 SER A C 1
ATOM 1609 O O . SER A 1 206 ? 19.627 -14.507 -14.376 1.00 78.44 206 SER A O 1
ATOM 1611 N N . TYR A 1 207 ? 17.394 -14.459 -14.646 1.00 78.25 207 TYR A N 1
ATOM 1612 C CA . TYR A 1 207 ? 17.344 -15.451 -15.729 1.00 78.25 207 TYR A CA 1
ATOM 1613 C C . TYR A 1 207 ? 17.662 -14.825 -17.100 1.00 78.25 207 TYR A C 1
ATOM 1615 O O . TYR A 1 207 ? 17.388 -13.648 -17.332 1.00 78.25 207 TYR A O 1
ATOM 1623 N N . ASP A 1 208 ? 18.225 -15.609 -18.033 1.00 76.00 208 ASP A N 1
ATOM 1624 C CA . ASP A 1 208 ? 18.465 -15.133 -19.404 1.00 76.00 208 ASP A CA 1
ATOM 1625 C C . ASP A 1 208 ? 17.118 -14.941 -20.120 1.00 76.00 208 ASP A C 1
ATOM 1627 O O . ASP A 1 208 ? 16.346 -15.881 -20.323 1.00 76.00 208 ASP A O 1
ATOM 1631 N N . THR A 1 209 ? 16.831 -13.707 -20.529 1.00 77.12 209 THR A N 1
ATOM 1632 C CA . THR A 1 209 ? 15.603 -13.347 -21.250 1.00 77.12 209 THR A CA 1
ATOM 1633 C C . THR A 1 209 ? 15.497 -14.023 -22.618 1.00 77.12 209 THR A C 1
ATOM 1635 O O . THR A 1 209 ? 14.418 -14.047 -23.209 1.00 77.12 209 THR A O 1
ATOM 1638 N N . LYS A 1 210 ? 16.580 -14.633 -23.117 1.00 76.44 210 LYS A N 1
ATOM 1639 C CA . LYS A 1 210 ? 16.544 -15.514 -24.293 1.00 76.44 210 LYS A CA 1
ATOM 1640 C C . LYS A 1 210 ? 15.805 -16.823 -24.033 1.00 76.44 210 LYS A C 1
ATOM 1642 O O . LYS A 1 210 ? 15.167 -17.333 -24.953 1.00 76.44 210 LYS A O 1
ATOM 1647 N N . ASP A 1 211 ? 15.870 -17.342 -22.808 1.00 81.94 211 ASP A N 1
ATOM 1648 C CA . ASP A 1 211 ? 15.196 -18.583 -22.418 1.00 81.94 211 ASP A CA 1
ATOM 1649 C C . ASP A 1 211 ? 13.722 -18.330 -22.071 1.00 81.94 211 ASP A C 1
ATOM 1651 O O . ASP A 1 211 ? 12.868 -19.191 -22.290 1.00 81.94 211 ASP A O 1
ATOM 1655 N N . VAL A 1 212 ? 13.404 -17.121 -21.586 1.00 84.06 212 VAL A N 1
ATOM 1656 C CA . VAL A 1 212 ? 12.034 -16.689 -21.269 1.00 84.06 212 VAL A CA 1
ATOM 1657 C C . VAL A 1 212 ? 11.743 -15.311 -21.888 1.00 84.06 212 VAL A C 1
ATOM 1659 O O . VAL A 1 212 ? 11.779 -14.296 -21.191 1.00 84.06 212 VAL A O 1
ATOM 1662 N N . PRO A 1 213 ? 11.390 -15.239 -23.188 1.00 85.50 213 PRO A N 1
ATOM 1663 C CA . PRO A 1 213 ? 11.153 -13.962 -23.874 1.00 85.50 213 PRO A CA 1
ATOM 1664 C C . PRO A 1 213 ? 10.013 -13.125 -23.281 1.00 85.50 213 PRO A C 1
ATOM 1666 O O . PRO A 1 213 ? 10.030 -11.902 -23.375 1.00 85.50 213 PRO A O 1
ATOM 1669 N N . ALA A 1 214 ? 9.033 -13.773 -22.642 1.00 86.69 214 ALA A N 1
ATOM 1670 C CA . ALA A 1 214 ? 7.917 -13.103 -21.973 1.00 86.69 214 ALA A CA 1
ATOM 1671 C C . ALA A 1 214 ? 8.341 -12.291 -20.733 1.00 86.69 214 ALA A C 1
ATOM 1673 O O . ALA A 1 214 ? 7.570 -11.456 -20.269 1.00 86.69 214 ALA A O 1
ATOM 1674 N N . LEU A 1 215 ? 9.555 -12.504 -20.210 1.00 86.50 215 LEU A N 1
ATOM 1675 C CA . LEU A 1 215 ? 10.070 -11.774 -19.053 1.00 86.50 215 LEU A CA 1
ATOM 1676 C C . LEU A 1 215 ? 10.380 -10.307 -19.385 1.00 86.50 215 LEU A C 1
ATOM 1678 O O . LEU A 1 215 ? 10.193 -9.446 -18.535 1.00 86.50 215 LEU A O 1
ATOM 1682 N N . VAL A 1 216 ? 10.800 -10.009 -20.620 1.00 87.38 216 VAL A N 1
ATOM 1683 C CA . VAL A 1 216 ? 11.120 -8.637 -21.056 1.00 87.38 216 VAL A CA 1
ATOM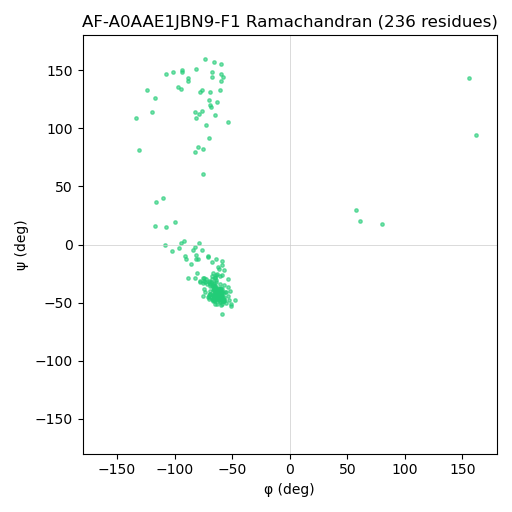 1684 C C . VAL A 1 216 ? 9.917 -7.696 -20.913 1.00 87.38 216 VAL A C 1
ATOM 1686 O O . VAL A 1 216 ? 10.020 -6.752 -20.132 1.00 87.38 216 VAL A O 1
ATOM 1689 N N . PRO A 1 217 ? 8.763 -7.949 -21.569 1.00 90.88 217 PRO A N 1
ATOM 1690 C CA . PRO A 1 217 ? 7.613 -7.056 -21.441 1.00 90.88 217 PRO A CA 1
ATOM 1691 C C . PRO A 1 217 ? 7.046 -7.023 -20.015 1.00 90.88 217 PRO A C 1
ATOM 1693 O O . PRO A 1 217 ? 6.499 -6.007 -19.606 1.00 90.88 217 PRO A O 1
ATOM 1696 N N . ALA A 1 218 ? 7.191 -8.104 -19.237 1.00 89.00 218 ALA A N 1
ATOM 1697 C CA . ALA A 1 218 ? 6.771 -8.114 -17.837 1.00 89.00 218 ALA A CA 1
ATOM 1698 C C . ALA A 1 218 ? 7.616 -7.154 -16.983 1.00 89.00 218 ALA A C 1
ATOM 1700 O O . ALA A 1 218 ? 7.058 -6.365 -16.230 1.00 89.00 218 ALA A O 1
ATOM 1701 N N . LEU A 1 219 ? 8.946 -7.177 -17.135 1.00 89.69 219 LEU A N 1
ATOM 1702 C CA . LEU A 1 219 ? 9.853 -6.269 -16.424 1.00 89.69 219 LEU A CA 1
ATOM 1703 C C . LEU A 1 219 ? 9.654 -4.803 -16.844 1.00 89.69 219 LEU A C 1
ATOM 1705 O O . LEU A 1 219 ? 9.730 -3.911 -16.002 1.00 89.69 219 LEU A O 1
ATOM 1709 N N . GLU A 1 220 ? 9.374 -4.548 -18.124 1.00 91.50 220 GLU A N 1
ATOM 1710 C CA . GLU A 1 220 ? 9.107 -3.196 -18.641 1.00 91.50 220 GLU A CA 1
ATOM 1711 C C . GLU A 1 220 ? 7.797 -2.595 -18.100 1.00 91.50 220 GLU A C 1
ATOM 1713 O O . GLU A 1 220 ? 7.706 -1.376 -17.958 1.00 91.50 220 GLU A O 1
ATOM 1718 N N . GLN A 1 221 ? 6.814 -3.428 -17.736 1.00 93.50 221 GLN A N 1
ATOM 1719 C CA . GLN A 1 221 ? 5.528 -2.983 -17.184 1.00 93.50 221 GLN A CA 1
ATOM 1720 C C . GLN A 1 221 ? 5.592 -2.634 -15.685 1.00 93.50 221 GLN A C 1
ATOM 1722 O O . GLN A 1 221 ? 4.813 -1.805 -15.206 1.00 93.50 221 GLN A O 1
ATOM 1727 N N . ILE A 1 222 ? 6.545 -3.206 -14.937 1.00 94.81 222 ILE A N 1
ATOM 1728 C CA . ILE A 1 222 ? 6.662 -3.045 -13.475 1.00 94.81 222 ILE A CA 1
ATOM 1729 C C . ILE A 1 222 ? 6.552 -1.586 -13.003 1.00 94.81 222 ILE A C 1
ATOM 1731 O O . ILE A 1 222 ? 5.795 -1.333 -12.064 1.00 94.81 222 ILE A O 1
ATOM 1735 N N . PRO A 1 223 ? 7.249 -0.595 -13.596 1.00 96.12 223 PRO A N 1
ATOM 1736 C CA . PRO A 1 223 ? 7.143 0.793 -13.149 1.00 96.12 223 PRO A CA 1
ATOM 1737 C C . PRO A 1 223 ? 5.701 1.326 -13.162 1.00 96.12 223 PRO A C 1
ATOM 1739 O O . PRO A 1 223 ? 5.284 2.012 -12.223 1.00 96.12 223 PRO A O 1
ATOM 1742 N N . VAL A 1 224 ? 4.931 0.984 -14.199 1.00 96.62 224 VAL A N 1
ATOM 1743 C CA . VAL A 1 224 ? 3.532 1.400 -14.365 1.00 96.62 224 VAL A CA 1
ATOM 1744 C C . VAL A 1 224 ? 2.636 0.695 -13.345 1.00 96.62 224 VAL A C 1
ATOM 1746 O O . VAL A 1 224 ? 1.819 1.346 -12.689 1.00 96.62 224 VAL A O 1
ATOM 1749 N N . ASP A 1 225 ? 2.836 -0.604 -13.125 1.00 96.75 225 ASP A N 1
ATOM 1750 C CA . ASP A 1 225 ? 2.072 -1.366 -12.130 1.00 96.75 225 ASP A CA 1
ATOM 1751 C C . ASP A 1 225 ? 2.345 -0.874 -10.701 1.00 96.75 225 ASP A C 1
ATOM 1753 O O . ASP A 1 225 ? 1.429 -0.762 -9.878 1.00 96.75 225 ASP A O 1
ATOM 1757 N N . VAL A 1 226 ? 3.591 -0.495 -10.401 1.00 97.62 226 VAL A N 1
ATOM 1758 C CA . VAL A 1 226 ? 3.963 0.133 -9.125 1.00 97.62 226 VAL A CA 1
ATOM 1759 C C . VAL A 1 226 ? 3.278 1.485 -8.960 1.00 97.62 226 VAL A C 1
ATOM 1761 O O . VAL A 1 226 ? 2.751 1.783 -7.886 1.00 97.62 226 VAL A O 1
ATOM 1764 N N . TYR A 1 227 ? 3.246 2.301 -10.011 1.00 97.94 227 TYR A N 1
ATOM 1765 C CA . TYR A 1 227 ? 2.537 3.575 -9.998 1.00 97.94 227 TYR A CA 1
ATOM 1766 C C . TYR A 1 227 ? 1.041 3.396 -9.682 1.00 97.94 227 TYR A C 1
ATOM 1768 O O . TYR A 1 227 ? 0.521 4.048 -8.769 1.00 97.94 227 TYR A O 1
ATOM 1776 N N . TRP A 1 228 ? 0.359 2.471 -10.363 1.00 97.56 228 TRP A N 1
ATOM 1777 C CA . TRP A 1 228 ? -1.060 2.194 -10.117 1.00 97.56 228 TRP A CA 1
ATOM 1778 C C . TRP A 1 228 ? -1.314 1.582 -8.740 1.00 97.56 228 TRP A C 1
ATOM 1780 O O . TRP A 1 228 ? -2.310 1.917 -8.090 1.00 97.56 228 TRP A O 1
ATOM 1790 N N . SER A 1 229 ? -0.390 0.757 -8.250 1.00 98.00 229 SER A N 1
ATOM 1791 C CA . SER A 1 229 ? -0.436 0.223 -6.889 1.00 98.00 229 SER A CA 1
ATOM 1792 C C . SER A 1 229 ? -0.376 1.349 -5.853 1.00 98.00 229 SER A C 1
ATOM 1794 O O . SER A 1 229 ? -1.185 1.372 -4.927 1.00 98.00 229 SER A O 1
ATOM 1796 N N . ILE A 1 230 ? 0.509 2.338 -6.021 1.00 98.06 230 ILE A N 1
ATOM 1797 C CA . ILE A 1 230 ? 0.611 3.486 -5.103 1.00 98.06 230 ILE A CA 1
ATOM 1798 C C . ILE A 1 230 ? -0.652 4.355 -5.144 1.00 98.06 230 ILE A C 1
ATOM 1800 O O . ILE A 1 230 ? -1.149 4.736 -4.080 1.00 98.06 230 ILE A O 1
ATOM 1804 N N . ILE A 1 231 ? -1.213 4.627 -6.330 1.00 96.38 231 ILE A N 1
ATOM 1805 C CA . ILE A 1 231 ? -2.506 5.325 -6.449 1.00 96.38 231 ILE A CA 1
ATOM 1806 C C . ILE A 1 231 ? -3.588 4.568 -5.681 1.00 96.38 231 ILE A C 1
ATOM 1808 O O . ILE A 1 231 ? -4.330 5.165 -4.901 1.00 96.38 231 ILE A O 1
ATOM 1812 N N . THR A 1 232 ? -3.656 3.254 -5.871 1.00 96.12 232 THR A N 1
ATOM 1813 C CA . THR A 1 232 ? -4.657 2.397 -5.235 1.00 96.12 232 THR A CA 1
ATOM 1814 C C . THR A 1 232 ? -4.526 2.414 -3.713 1.00 96.12 232 THR A C 1
ATOM 1816 O O . THR A 1 232 ? -5.520 2.596 -3.012 1.00 96.12 232 THR A O 1
ATOM 1819 N N . ILE A 1 233 ? -3.299 2.316 -3.193 1.00 97.12 233 ILE A N 1
ATOM 1820 C CA . ILE A 1 233 ? -2.995 2.415 -1.758 1.00 97.12 233 ILE A CA 1
ATOM 1821 C C . ILE A 1 233 ? -3.418 3.778 -1.201 1.00 97.12 233 ILE A C 1
ATOM 1823 O O . ILE A 1 233 ? -4.023 3.854 -0.129 1.00 97.12 233 ILE A O 1
ATOM 1827 N N . TYR A 1 234 ? -3.119 4.858 -1.927 1.00 95.56 234 TYR A N 1
ATOM 1828 C CA . TYR A 1 234 ? -3.524 6.204 -1.538 1.00 95.56 234 TYR A CA 1
ATOM 1829 C C . TYR A 1 234 ? -5.051 6.334 -1.471 1.00 95.56 234 TYR A C 1
ATOM 1831 O O . TYR A 1 234 ? -5.575 6.844 -0.483 1.00 95.56 234 TYR A O 1
ATOM 1839 N N . VAL A 1 235 ? -5.772 5.831 -2.478 1.00 92.12 235 VAL A N 1
ATOM 1840 C CA . VAL A 1 235 ? -7.242 5.862 -2.513 1.00 92.12 235 VAL A CA 1
ATOM 1841 C C . VAL A 1 235 ? -7.844 5.012 -1.394 1.00 92.12 235 VAL A C 1
ATOM 1843 O O . VAL A 1 235 ? -8.736 5.487 -0.703 1.00 92.12 235 VAL A O 1
ATOM 1846 N N . ALA A 1 236 ? -7.330 3.804 -1.148 1.00 92.44 236 ALA A N 1
ATOM 1847 C CA . ALA A 1 236 ? -7.826 2.905 -0.100 1.00 92.44 236 ALA A CA 1
ATOM 1848 C C . ALA A 1 236 ? -7.677 3.470 1.327 1.00 92.44 236 ALA A C 1
ATOM 1850 O O . ALA A 1 236 ? -8.335 3.003 2.257 1.00 92.44 236 ALA A O 1
ATOM 1851 N N . ARG A 1 237 ? -6.798 4.461 1.521 1.00 88.19 237 ARG A N 1
ATOM 1852 C CA . ARG A 1 237 ? -6.624 5.163 2.799 1.00 88.19 237 ARG A CA 1
ATOM 1853 C C . ARG A 1 237 ? -7.766 6.141 3.111 1.00 88.19 237 ARG A C 1
ATOM 1855 O O . ARG A 1 237 ? -7.982 6.430 4.291 1.00 88.19 237 ARG A O 1
ATOM 1862 N N . HIS A 1 238 ? -8.410 6.702 2.089 1.00 78.88 238 HIS A N 1
ATOM 1863 C CA . HIS A 1 238 ? -9.357 7.818 2.193 1.00 78.88 238 HIS A CA 1
ATOM 1864 C C . HIS A 1 238 ? -10.816 7.356 2.274 1.00 78.88 238 HIS A C 1
ATOM 1866 O O . HIS A 1 238 ? -11.575 8.027 3.016 1.00 78.88 238 HIS A O 1
#

Mean predicted aligned error: 7.79 Å

pLDDT: mean 86.16, std 15.32, range [35.66, 98.31]

Nearest PDB structures (foldseek):
  5izt-assembly1_A  TM=2.601E-01  e=1.940E+00  Borreliella burgdorferi B31
  4q25-assembly1_B  TM=2.210E-01  e=2.799E+00  Pseudomonas aeruginosa PAO1
  3szr-assembly1_A  TM=1.802E-01  e=5.078E+00  Homo sapiens
  7xgg-assembly2_D  TM=1.716E-01  e=7.327E+00  synthetic construct

InterPro domains:
  IPR027942 Sieve element occlusion, N-terminal [PF14576] (22-234)
  IPR039299 Protein SIEVE ELEMENT OCCLUSION [PTHR33232] (16-235)

Foldseek 3Di:
DVVVVVVVVVVVPPLPQVVPDDLVRVVVLLLVLADEAPDADPCVLLLLVLCVLLVQLLVLLVCLLVVHPDHPDDDDRPHPPPDDDPVVLLVVLLVLLPDDDDDSSSLLVSLSVLSNSCNHYDLLNSLSSNSSSLSVVSSLLSVLLSCVVPDDDPVSVVVCVVVVSCVCSPPVNSVVCVVVSVVLSVLNVVLSVLSVVLVVLVVCPPDDCVVPVVSVVVPVCSNVSSSVSSSSSSVSSD